Protein AF-C6RE27-F1 (afdb_monomer)

Sequence (285 aa):
MELQAYKRLYCLVAVKVVKTLYNDKNFDEGEKMTKKYKTKMEDSFKTKVQLFLFDKAFSWDNSDKNGCNDYYIMSNIETIKKDFKGFEVINEVANLYSSKYYQLNLNSNESKIKHKGKELNIMLIEQRQYFVQKSKEFTEILDALEKEYEDDFKGKFSETDFNKMLEKTTCSYCGISLAQIEELGKNGKLNNKRSDTRGYTLEIDRKLPNLEYSKENCCMACYWCNNAKTDEFSPREFKPIAEGIRRTWNERLKAIGYSKEEIKDVPDPKIWEFDFNKEIIPKTK

Secondary structure (DSSP, 8-state):
--SSTTTTTTTTHHHHSS-S--------HHHHHHHHHHHHHHHHHHHHHHHHHHHHHHH-----TTS-------S-HHHHHHHHHT----HHHHHHIIIIITTS-TT-TT-EEEETTEEEEHHHHHHHHHHHHHSTTHHHHHHHHHHHHHHHHHHHS-HHHHHHHHT--B-TTT--BHHHHHHHHHTT----S-TTTSSSSEEEEESSTTSPP-TTTEEEEEHHHHHHHTTT--HHHHHHHHHHHHHHHHHHHHHTT--SPP--S-S-GGGGG--TTS-------

Structure (mmCIF, N/CA/C/O backbone):
data_AF-C6RE27-F1
#
_entry.id   AF-C6RE27-F1
#
loop_
_atom_site.group_PDB
_atom_site.id
_atom_site.type_symbol
_atom_site.label_atom_id
_atom_site.label_alt_id
_atom_site.label_comp_id
_atom_site.label_asym_id
_atom_site.label_entity_id
_atom_site.label_seq_id
_atom_site.pdbx_PDB_ins_code
_atom_site.Cartn_x
_atom_site.Cartn_y
_atom_site.Cartn_z
_atom_site.occupancy
_atom_site.B_iso_or_equiv
_atom_site.auth_seq_id
_atom_site.auth_comp_id
_atom_site.auth_asym_id
_atom_site.auth_atom_id
_atom_site.pdbx_PDB_model_num
ATOM 1 N N . MET A 1 1 ? 20.053 -25.732 -1.196 1.00 40.53 1 MET A N 1
ATOM 2 C CA . MET A 1 1 ? 19.258 -24.950 -0.229 1.00 40.53 1 MET A CA 1
ATOM 3 C C . MET A 1 1 ? 19.728 -23.484 -0.148 1.00 40.53 1 MET A C 1
ATOM 5 O O . MET A 1 1 ? 19.633 -22.899 0.914 1.00 40.53 1 MET A O 1
ATOM 9 N N . GLU A 1 2 ? 20.169 -22.847 -1.251 1.00 38.28 2 GLU A N 1
ATOM 10 C CA . GLU A 1 2 ? 20.712 -21.464 -1.196 1.00 38.28 2 GLU A CA 1
ATOM 11 C C . GLU A 1 2 ? 20.334 -20.533 -2.373 1.00 38.28 2 GLU A C 1
ATOM 13 O O . GLU A 1 2 ? 20.595 -19.338 -2.300 1.00 38.28 2 GLU A O 1
ATOM 18 N N . LEU A 1 3 ? 19.642 -20.984 -3.432 1.00 35.78 3 LEU A N 1
ATOM 19 C CA . LEU A 1 3 ? 19.337 -20.095 -4.574 1.00 35.78 3 LEU A CA 1
ATOM 20 C C . LEU A 1 3 ? 18.074 -19.234 -4.424 1.00 35.78 3 LEU A C 1
ATOM 22 O O . LEU A 1 3 ? 17.917 -18.254 -5.145 1.00 35.78 3 LEU A O 1
ATOM 26 N N . GLN A 1 4 ? 17.180 -19.550 -3.482 1.00 40.53 4 GLN A N 1
ATOM 27 C CA . GLN A 1 4 ? 16.069 -18.652 -3.137 1.00 40.53 4 GLN A CA 1
ATOM 28 C C . GLN A 1 4 ? 16.558 -17.428 -2.335 1.00 40.53 4 GLN A C 1
ATOM 30 O O . GLN A 1 4 ? 15.915 -16.384 -2.371 1.00 40.53 4 GLN A O 1
ATOM 35 N N . ALA A 1 5 ? 17.730 -17.536 -1.692 1.00 37.50 5 ALA A N 1
ATOM 36 C CA . ALA A 1 5 ? 18.330 -16.502 -0.848 1.00 37.50 5 ALA A CA 1
ATOM 37 C C . ALA A 1 5 ? 18.930 -15.319 -1.638 1.00 37.50 5 ALA A C 1
ATOM 39 O O . ALA A 1 5 ? 19.070 -14.231 -1.087 1.00 37.50 5 ALA A O 1
ATOM 40 N N . TYR A 1 6 ? 19.204 -15.483 -2.939 1.00 37.91 6 TYR A N 1
ATOM 41 C CA . TYR A 1 6 ? 19.641 -14.394 -3.828 1.00 37.91 6 TYR A CA 1
ATOM 42 C C . TYR A 1 6 ? 18.480 -13.660 -4.538 1.00 37.91 6 TYR A C 1
ATOM 44 O O . TYR A 1 6 ? 18.694 -12.576 -5.077 1.00 37.91 6 TYR A O 1
ATOM 52 N N . LYS A 1 7 ? 17.242 -14.188 -4.506 1.00 44.19 7 LYS A N 1
ATOM 53 C CA . LYS A 1 7 ? 16.108 -13.781 -5.379 1.00 44.19 7 LYS A CA 1
ATOM 54 C C . LYS A 1 7 ? 15.570 -12.349 -5.210 1.00 44.19 7 LYS A C 1
ATOM 56 O O . LYS A 1 7 ? 14.634 -11.975 -5.900 1.00 44.19 7 LYS A O 1
ATOM 61 N N . ARG A 1 8 ? 16.099 -11.555 -4.275 1.00 49.22 8 ARG A N 1
ATOM 62 C CA . ARG A 1 8 ? 15.697 -10.151 -4.023 1.00 49.22 8 ARG A CA 1
ATOM 63 C C . ARG A 1 8 ? 16.880 -9.254 -3.628 1.00 49.22 8 ARG A C 1
ATOM 65 O O . ARG A 1 8 ? 16.684 -8.184 -3.054 1.00 49.22 8 ARG A O 1
ATOM 72 N N . LEU A 1 9 ? 18.118 -9.696 -3.878 1.00 38.31 9 LEU A N 1
ATOM 73 C CA . LEU A 1 9 ? 19.331 -9.118 -3.278 1.00 38.31 9 LEU A CA 1
ATOM 74 C C . LEU A 1 9 ? 19.680 -7.701 -3.788 1.00 38.31 9 LEU A C 1
ATOM 76 O O . LEU A 1 9 ? 20.554 -7.048 -3.226 1.00 38.31 9 LEU A O 1
ATOM 80 N N . TYR A 1 10 ? 18.963 -7.180 -4.788 1.00 42.38 10 TYR A N 1
ATOM 81 C CA . TYR A 1 10 ? 19.205 -5.855 -5.371 1.00 42.38 10 TYR A CA 1
ATOM 82 C C . TYR A 1 10 ? 18.169 -4.773 -5.073 1.00 42.38 10 TYR A C 1
ATOM 84 O O . TYR A 1 10 ? 18.439 -3.603 -5.322 1.00 42.38 10 TYR A O 1
ATOM 92 N N . CYS A 1 11 ? 17.106 -5.086 -4.321 1.00 44.00 11 CYS A N 1
ATOM 93 C CA . CYS A 1 11 ? 16.342 -4.035 -3.630 1.00 44.00 11 CYS A CA 1
ATOM 94 C C . CYS A 1 11 ? 17.223 -3.184 -2.682 1.00 44.00 11 CYS A C 1
ATOM 96 O O . CYS A 1 11 ? 16.787 -2.139 -2.212 1.00 44.00 11 CYS A O 1
ATOM 98 N N . LEU A 1 12 ? 18.464 -3.603 -2.397 1.00 41.03 12 LEU A N 1
ATOM 99 C CA . LEU A 1 12 ? 19.388 -2.961 -1.464 1.00 41.03 12 LEU A CA 1
ATOM 100 C C . LEU A 1 12 ? 20.179 -1.764 -2.019 1.00 41.03 12 LEU A C 1
ATOM 102 O O . LEU A 1 12 ? 20.696 -0.996 -1.207 1.00 41.03 12 LEU A O 1
ATOM 106 N N . VAL A 1 13 ? 20.249 -1.523 -3.336 1.00 42.06 13 VAL A N 1
ATOM 107 C CA . VAL A 1 13 ? 20.828 -0.246 -3.820 1.00 42.06 13 VAL A CA 1
ATOM 108 C C . VAL A 1 13 ? 19.872 0.915 -3.511 1.00 42.06 13 VAL A C 1
ATOM 110 O O . VAL A 1 13 ? 20.320 1.964 -3.055 1.00 42.06 13 VAL A O 1
ATOM 113 N N . ALA A 1 14 ? 18.557 0.666 -3.542 1.00 39.84 14 ALA A N 1
ATOM 114 C CA . ALA A 1 14 ? 17.541 1.600 -3.042 1.00 39.84 14 ALA A CA 1
ATOM 115 C C . ALA A 1 14 ? 17.568 1.790 -1.505 1.00 39.84 14 ALA A C 1
ATOM 117 O O . ALA A 1 14 ? 16.967 2.725 -0.983 1.00 39.84 14 ALA A O 1
ATOM 118 N N . VAL A 1 15 ? 18.273 0.929 -0.757 1.00 40.84 15 VAL A N 1
ATOM 119 C CA . VAL A 1 15 ? 18.380 1.014 0.714 1.00 40.84 15 VAL A CA 1
ATOM 120 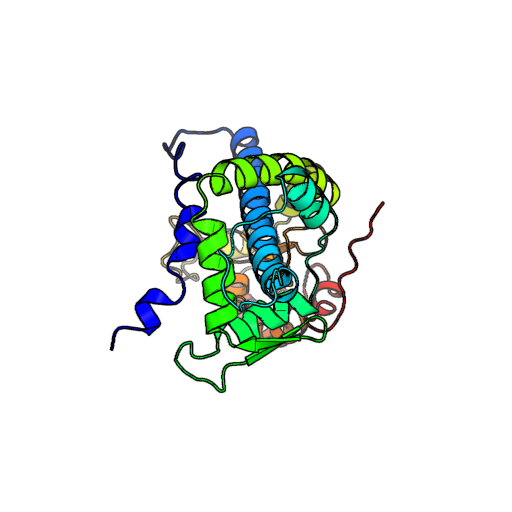C C . VAL A 1 15 ? 19.617 1.799 1.162 1.00 40.84 15 VAL A C 1
ATOM 122 O O . VAL A 1 15 ? 19.627 2.325 2.275 1.00 40.84 15 VAL A O 1
ATOM 125 N N . LYS A 1 16 ? 20.657 1.927 0.326 1.00 37.59 16 LYS A N 1
ATOM 126 C CA . LYS A 1 16 ? 21.902 2.599 0.740 1.00 37.59 16 LYS A CA 1
ATOM 127 C C . LYS A 1 16 ? 21.869 4.128 0.621 1.00 37.59 16 LYS A C 1
ATOM 129 O O . LYS A 1 16 ? 22.670 4.770 1.290 1.00 37.59 16 LYS A O 1
ATOM 134 N N . VAL A 1 17 ? 20.925 4.702 -0.130 1.00 37.44 17 VAL A N 1
ATOM 135 C CA . VAL A 1 17 ? 20.772 6.168 -0.269 1.00 37.44 17 VAL A CA 1
ATOM 136 C C . VAL A 1 17 ? 19.781 6.760 0.749 1.00 37.44 17 VAL A C 1
ATOM 138 O O . VAL A 1 17 ? 19.950 7.890 1.188 1.00 37.44 17 VAL A O 1
ATOM 141 N N . VAL A 1 18 ? 18.836 5.974 1.278 1.00 38.19 18 VAL A N 1
ATOM 142 C CA . VAL A 1 18 ? 17.811 6.468 2.232 1.00 38.19 18 VAL A CA 1
ATOM 143 C C . VAL A 1 18 ? 18.270 6.399 3.706 1.00 38.19 18 VAL A C 1
ATOM 145 O O . VAL A 1 18 ? 17.530 6.738 4.628 1.00 38.19 18 VAL A O 1
ATOM 148 N N . LYS A 1 19 ? 19.509 5.964 3.982 1.00 35.56 19 LYS A N 1
ATOM 149 C CA . LYS A 1 19 ? 19.985 5.678 5.352 1.00 35.56 19 LYS A CA 1
ATOM 150 C C . LYS A 1 19 ? 20.858 6.761 5.991 1.00 35.56 19 LYS A C 1
ATOM 152 O O . LYS A 1 19 ? 21.692 6.450 6.839 1.00 35.56 19 LYS A O 1
ATOM 157 N N . THR A 1 20 ? 20.619 8.027 5.667 1.00 33.75 20 THR A N 1
ATOM 158 C CA . THR A 1 20 ? 21.203 9.144 6.421 1.00 33.75 20 THR A CA 1
ATOM 159 C C . THR A 1 20 ? 20.075 10.066 6.866 1.00 33.75 20 THR A C 1
ATOM 161 O O . THR A 1 20 ? 19.286 10.486 6.031 1.00 33.75 20 THR A O 1
ATOM 164 N N . LEU A 1 21 ? 20.024 10.376 8.170 1.00 33.56 21 LEU A N 1
ATOM 165 C CA . LEU A 1 21 ? 19.019 11.188 8.892 1.00 33.56 21 LEU A CA 1
ATOM 166 C C . LEU A 1 21 ? 17.872 10.433 9.601 1.00 33.56 21 LEU A C 1
ATOM 168 O O . LEU A 1 21 ? 16.724 10.871 9.601 1.00 33.56 21 LEU A O 1
ATOM 172 N N . TYR A 1 22 ? 18.191 9.358 10.327 1.00 38.09 22 TYR A N 1
ATOM 173 C CA . TYR A 1 22 ? 17.354 8.903 11.448 1.00 38.09 22 TYR A CA 1
ATOM 174 C C . TYR A 1 22 ? 18.134 9.021 12.756 1.00 38.09 22 TYR A C 1
ATOM 176 O O . TYR A 1 22 ? 18.660 8.043 13.272 1.00 38.09 22 TYR A O 1
ATOM 184 N N . ASN A 1 23 ? 18.220 10.253 13.260 1.00 36.59 23 ASN A N 1
ATOM 185 C CA . ASN A 1 23 ? 18.423 10.505 14.681 1.00 36.59 23 ASN A CA 1
ATOM 186 C C . ASN A 1 23 ? 17.076 10.956 15.246 1.00 36.59 23 ASN A C 1
ATOM 188 O O . ASN A 1 23 ? 16.491 11.923 14.748 1.00 36.59 23 ASN A O 1
ATOM 192 N N . ASP A 1 24 ? 16.593 10.237 16.256 1.00 40.00 24 ASP A N 1
ATOM 193 C CA . ASP A 1 24 ? 15.402 10.582 17.023 1.00 40.00 24 ASP A CA 1
ATOM 194 C C . ASP A 1 24 ? 15.609 11.941 17.703 1.00 40.00 24 ASP A C 1
ATOM 196 O O . ASP A 1 24 ? 16.343 12.075 18.682 1.00 40.00 24 ASP A O 1
ATOM 200 N N . LYS A 1 25 ? 14.981 12.975 17.143 1.00 43.62 25 LYS A N 1
ATOM 201 C CA . LYS A 1 25 ? 14.797 14.282 17.777 1.00 43.62 25 LYS A CA 1
ATOM 202 C C . LYS A 1 25 ? 13.301 14.523 17.969 1.00 43.62 25 LYS A C 1
ATOM 204 O O . LYS A 1 25 ? 12.481 14.033 17.195 1.00 43.62 25 LYS A O 1
ATOM 209 N N . ASN A 1 26 ? 12.952 15.278 19.006 1.00 43.41 26 ASN A N 1
ATOM 210 C CA . ASN A 1 26 ? 11.591 15.753 19.244 1.00 43.41 26 ASN A CA 1
ATOM 211 C C . ASN A 1 26 ? 11.208 16.768 18.156 1.00 43.41 26 ASN A C 1
ATOM 213 O O . ASN A 1 26 ? 11.533 17.943 18.280 1.00 43.41 26 ASN A O 1
ATOM 217 N N . PHE A 1 27 ? 10.562 16.297 17.091 1.00 48.38 27 PHE A N 1
ATOM 218 C CA . PHE A 1 27 ? 9.981 17.138 16.039 1.00 48.38 27 PHE A CA 1
ATOM 219 C C . PHE A 1 27 ? 8.605 17.667 16.471 1.00 48.38 27 PHE A C 1
ATOM 221 O O . PHE A 1 27 ? 7.856 16.953 17.162 1.00 48.38 27 PHE A O 1
ATOM 228 N N . ASP A 1 28 ? 8.252 18.879 16.043 1.00 63.44 28 ASP A N 1
ATOM 229 C CA . ASP A 1 28 ? 6.889 19.401 16.201 1.00 63.44 28 ASP A CA 1
ATOM 230 C C . ASP A 1 28 ? 5.879 18.661 15.287 1.00 63.44 28 ASP A C 1
ATOM 232 O O . ASP A 1 28 ? 6.246 17.781 14.499 1.00 63.44 28 ASP A O 1
ATOM 236 N N . GLU A 1 29 ? 4.577 18.929 15.435 1.00 60.09 29 GLU A N 1
ATOM 237 C CA . GLU A 1 29 ? 3.544 18.254 14.630 1.00 60.09 29 GLU A CA 1
ATOM 238 C C . GLU A 1 29 ? 3.627 18.592 13.132 1.00 60.09 29 GLU A C 1
ATOM 240 O O . GLU A 1 29 ? 3.394 17.708 12.307 1.00 60.09 29 GLU A O 1
ATOM 245 N N . GLY A 1 30 ? 4.021 19.815 12.766 1.00 60.75 30 GLY A N 1
ATOM 246 C CA . GLY A 1 30 ? 4.192 20.229 11.372 1.00 60.75 30 GLY A CA 1
ATOM 247 C C . GLY A 1 30 ? 5.364 19.509 10.701 1.00 60.75 30 GLY A C 1
ATOM 248 O O . GLY A 1 30 ? 5.210 18.924 9.629 1.00 60.75 30 GLY A O 1
ATOM 249 N N . GLU A 1 31 ? 6.511 19.443 11.374 1.00 68.00 31 GLU A N 1
ATOM 250 C CA . GLU A 1 31 ? 7.707 18.727 10.926 1.00 68.00 31 GLU A CA 1
ATOM 251 C C . GLU A 1 31 ? 7.453 17.218 10.777 1.00 68.00 31 GLU A C 1
ATOM 253 O O . GLU A 1 31 ? 7.925 16.587 9.823 1.00 68.00 31 GLU A O 1
ATOM 258 N N . LYS A 1 32 ? 6.655 16.622 11.675 1.00 66.62 32 LYS A N 1
ATOM 259 C CA . LYS A 1 32 ? 6.237 15.211 11.576 1.00 66.62 32 LYS A CA 1
ATOM 260 C C . LYS A 1 32 ? 5.369 14.946 10.348 1.00 66.62 32 LYS A C 1
ATOM 262 O O . LYS A 1 32 ? 5.547 13.911 9.699 1.00 66.62 32 LYS A O 1
ATOM 267 N N . MET A 1 33 ? 4.446 15.850 10.025 1.00 70.38 33 MET A N 1
ATOM 268 C CA . MET A 1 33 ? 3.541 15.707 8.880 1.00 70.38 33 MET A CA 1
ATOM 269 C C . MET A 1 33 ? 4.296 15.826 7.556 1.00 70.38 33 MET A C 1
ATOM 271 O O . MET A 1 33 ? 4.172 14.938 6.708 1.00 70.38 33 MET A O 1
ATOM 275 N N . THR A 1 34 ? 5.173 16.824 7.431 1.00 79.00 34 THR A N 1
ATOM 276 C CA . THR A 1 34 ? 6.068 16.988 6.274 1.00 79.00 34 THR A CA 1
ATOM 277 C C . THR A 1 34 ? 6.971 15.769 6.089 1.00 79.00 34 THR A C 1
ATOM 279 O O . THR A 1 34 ? 7.101 15.241 4.982 1.00 79.00 34 THR A O 1
ATOM 282 N N . LYS A 1 35 ? 7.539 15.238 7.181 1.00 86.94 35 LYS A N 1
ATOM 283 C CA . LYS A 1 35 ? 8.348 14.012 7.137 1.00 86.94 35 LYS A CA 1
ATOM 284 C C . LYS A 1 35 ? 7.537 12.812 6.646 1.00 86.94 35 LYS A C 1
ATOM 286 O O . LYS A 1 35 ? 8.008 12.070 5.789 1.00 86.94 35 LYS A O 1
ATOM 291 N N . LYS A 1 36 ? 6.314 12.624 7.154 1.00 89.81 36 LYS A N 1
ATOM 292 C CA . LYS A 1 36 ? 5.441 11.508 6.758 1.00 89.81 36 LYS A CA 1
ATOM 293 C C . LYS A 1 36 ? 5.057 11.592 5.281 1.00 89.81 36 LYS A C 1
ATOM 295 O O . LYS A 1 36 ? 5.077 10.564 4.609 1.00 89.81 36 LYS A O 1
ATOM 300 N N . TYR A 1 37 ? 4.743 12.789 4.785 1.00 93.56 37 TYR A N 1
ATOM 301 C CA . TYR A 1 37 ? 4.465 13.024 3.368 1.00 93.56 37 TYR A CA 1
ATOM 302 C C . TYR A 1 37 ? 5.666 12.644 2.499 1.00 93.56 37 TYR A C 1
ATOM 304 O O . TYR A 1 37 ? 5.530 11.812 1.601 1.00 93.56 37 TYR A O 1
ATOM 312 N N . LYS A 1 38 ? 6.862 13.144 2.844 1.00 92.50 38 LYS A N 1
ATOM 313 C CA . LYS A 1 38 ? 8.103 12.814 2.135 1.00 92.50 38 LYS A CA 1
ATOM 314 C C . LYS A 1 38 ? 8.387 11.310 2.125 1.00 92.50 38 LYS A C 1
ATOM 316 O O . LYS A 1 38 ? 8.653 10.751 1.070 1.00 92.50 38 LYS A O 1
ATOM 321 N N . THR A 1 39 ? 8.231 10.618 3.255 1.00 92.81 39 THR A N 1
ATOM 322 C CA . THR A 1 39 ? 8.390 9.154 3.298 1.00 92.81 39 THR A CA 1
ATOM 323 C C . THR A 1 39 ? 7.416 8.437 2.357 1.00 92.81 39 THR A C 1
ATOM 325 O O . THR A 1 39 ? 7.777 7.437 1.745 1.00 92.81 39 THR A O 1
ATOM 328 N N . LYS A 1 40 ? 6.176 8.927 2.211 1.00 94.69 40 LYS A N 1
ATOM 329 C CA . LYS A 1 40 ? 5.200 8.321 1.289 1.00 94.69 40 LYS A CA 1
ATOM 330 C C . LYS A 1 40 ? 5.468 8.648 -0.172 1.00 94.69 40 LYS A C 1
ATOM 332 O O . LYS A 1 40 ? 5.235 7.785 -1.015 1.00 94.69 40 LYS A O 1
ATOM 337 N N . MET A 1 41 ? 6.035 9.814 -0.450 1.00 95.50 41 MET A N 1
ATOM 338 C CA . MET A 1 41 ? 6.589 10.141 -1.759 1.00 95.50 41 MET A CA 1
ATOM 339 C C . MET A 1 41 ? 7.732 9.180 -2.124 1.00 95.50 41 MET A C 1
ATOM 341 O O . MET A 1 41 ? 7.655 8.531 -3.164 1.00 95.50 41 MET A O 1
ATOM 345 N N . GLU A 1 42 ? 8.700 8.968 -1.227 1.00 92.69 42 GLU A N 1
ATOM 346 C CA . GLU A 1 42 ? 9.817 8.026 -1.417 1.00 92.69 42 GLU A CA 1
ATOM 347 C C . GLU A 1 42 ? 9.344 6.568 -1.602 1.00 92.69 42 GLU A C 1
ATOM 349 O O . GLU A 1 42 ? 9.846 5.846 -2.466 1.00 92.69 42 GLU A O 1
ATOM 354 N N . ASP A 1 43 ? 8.369 6.102 -0.809 1.00 92.38 43 ASP A N 1
ATOM 355 C CA . ASP A 1 43 ? 7.776 4.760 -0.957 1.00 92.38 43 ASP A CA 1
ATOM 356 C C . ASP A 1 43 ? 7.080 4.596 -2.326 1.00 92.38 43 ASP A C 1
ATOM 358 O O . ASP A 1 43 ? 7.151 3.537 -2.963 1.00 92.38 43 ASP A O 1
ATOM 362 N N . SER A 1 44 ? 6.411 5.652 -2.793 1.00 95.25 44 SER A N 1
ATOM 363 C CA . SER A 1 44 ? 5.746 5.679 -4.096 1.00 95.25 44 SER A CA 1
ATOM 364 C C . SER A 1 44 ? 6.747 5.702 -5.251 1.00 95.25 44 SER A C 1
ATOM 366 O O . SER A 1 44 ? 6.611 4.922 -6.194 1.00 95.25 44 SER A O 1
ATOM 368 N N . PHE A 1 45 ? 7.805 6.507 -5.130 1.00 95.31 45 PHE A N 1
ATOM 369 C CA . PHE A 1 45 ? 8.915 6.554 -6.076 1.00 95.31 45 PHE A CA 1
ATOM 370 C C . PHE A 1 45 ? 9.552 5.173 -6.256 1.00 95.31 45 PHE A C 1
ATOM 372 O O . PHE A 1 45 ? 9.692 4.692 -7.380 1.00 95.31 45 PHE A O 1
ATOM 379 N N . LYS A 1 46 ? 9.846 4.474 -5.150 1.00 91.62 46 LYS A N 1
ATOM 380 C CA . LYS A 1 46 ? 10.381 3.100 -5.179 1.00 91.62 46 LYS A CA 1
ATOM 381 C C . LYS A 1 46 ? 9.464 2.142 -5.936 1.00 91.62 46 LYS A C 1
ATOM 383 O O . LYS A 1 46 ? 9.956 1.341 -6.728 1.00 91.62 46 LYS A O 1
ATOM 388 N N . THR A 1 47 ? 8.150 2.244 -5.724 1.00 92.81 47 THR A N 1
ATOM 389 C CA . THR A 1 47 ? 7.157 1.428 -6.443 1.00 92.81 47 THR A CA 1
ATOM 390 C C . THR A 1 47 ? 7.228 1.695 -7.951 1.00 92.81 47 THR A C 1
ATOM 392 O O . THR A 1 47 ? 7.339 0.754 -8.739 1.00 92.81 47 THR A O 1
ATOM 395 N N . LYS A 1 48 ? 7.245 2.973 -8.359 1.00 94.75 48 LYS A N 1
ATOM 396 C CA . LYS A 1 48 ? 7.344 3.368 -9.771 1.00 94.75 48 LYS A CA 1
ATOM 397 C C . LYS A 1 48 ? 8.650 2.895 -10.411 1.00 94.75 48 LYS A C 1
ATOM 399 O O . LYS A 1 48 ? 8.606 2.317 -11.491 1.00 94.75 48 LYS A O 1
ATOM 404 N N . VAL A 1 49 ? 9.794 3.060 -9.741 1.00 92.69 49 VAL A N 1
ATOM 405 C CA . VAL A 1 49 ? 11.110 2.602 -10.230 1.00 92.69 49 VAL A CA 1
ATOM 406 C C . VAL A 1 49 ? 11.153 1.086 -10.417 1.00 92.69 49 VAL A C 1
ATOM 408 O O . VAL A 1 49 ? 11.622 0.619 -11.452 1.00 92.69 49 VAL A O 1
ATOM 411 N N . GLN A 1 50 ? 10.652 0.307 -9.456 1.00 90.75 50 GLN A N 1
ATOM 412 C CA . GLN A 1 50 ? 10.635 -1.157 -9.561 1.00 90.75 50 GLN A CA 1
ATOM 413 C C . GLN A 1 50 ? 9.836 -1.628 -10.778 1.00 90.75 50 GLN A C 1
ATOM 415 O O . GLN A 1 50 ? 10.328 -2.423 -11.579 1.00 90.75 50 GLN A O 1
ATOM 420 N N . LEU A 1 51 ? 8.627 -1.092 -10.951 1.00 93.56 51 LEU A N 1
ATOM 421 C CA . LEU A 1 51 ? 7.768 -1.451 -12.075 1.00 93.56 51 LEU A CA 1
ATOM 422 C C . LEU A 1 51 ? 8.298 -0.914 -13.406 1.00 93.56 51 LEU A C 1
ATOM 424 O O . LEU A 1 51 ? 8.179 -1.599 -14.417 1.00 93.56 51 LEU A O 1
ATOM 428 N N . PHE A 1 52 ? 8.939 0.256 -13.405 1.00 92.75 52 PHE A N 1
ATOM 429 C CA . PHE A 1 52 ? 9.606 0.812 -14.578 1.00 92.75 52 PHE A CA 1
ATOM 430 C C . PHE A 1 52 ? 10.750 -0.086 -15.052 1.00 92.75 52 PHE A C 1
ATOM 432 O O . PHE A 1 52 ? 10.824 -0.416 -16.232 1.00 92.75 52 PHE A O 1
ATOM 439 N N . LEU A 1 53 ? 11.628 -0.523 -14.143 1.00 89.00 53 LEU A N 1
ATOM 440 C CA . LEU A 1 53 ? 12.741 -1.414 -14.479 1.00 89.00 53 LEU A CA 1
ATOM 441 C C . LEU A 1 53 ? 12.243 -2.782 -14.961 1.00 89.00 53 LEU A C 1
ATOM 443 O O . LEU A 1 53 ? 12.771 -3.314 -15.939 1.00 89.00 53 LEU A O 1
ATOM 447 N N . PHE A 1 54 ? 11.206 -3.323 -14.318 1.00 91.75 54 PHE A N 1
ATOM 448 C CA . PHE A 1 54 ? 10.544 -4.547 -14.763 1.00 91.75 54 PHE A CA 1
ATOM 449 C C . PHE A 1 54 ? 9.955 -4.398 -16.174 1.00 91.75 54 PHE A C 1
ATOM 451 O O . PHE A 1 54 ? 10.226 -5.226 -17.040 1.00 91.75 54 PHE A O 1
ATOM 458 N N . ASP A 1 55 ? 9.207 -3.325 -16.439 1.00 92.62 55 ASP A N 1
ATOM 459 C CA . ASP A 1 55 ? 8.626 -3.027 -17.751 1.00 92.62 55 ASP A CA 1
ATOM 460 C C . ASP A 1 55 ? 9.703 -2.855 -18.836 1.00 92.62 55 ASP A C 1
ATOM 462 O O . ASP A 1 55 ? 9.628 -3.439 -19.926 1.00 92.62 55 ASP A O 1
ATOM 466 N N . LYS A 1 56 ? 10.758 -2.099 -18.520 1.00 88.44 56 LYS A N 1
ATOM 467 C CA . LYS A 1 56 ? 11.867 -1.828 -19.435 1.00 88.44 56 LYS A CA 1
ATOM 468 C C . LYS A 1 56 ? 12.725 -3.050 -19.717 1.00 88.44 56 LYS A C 1
ATOM 470 O O . LYS A 1 56 ? 13.266 -3.135 -20.820 1.00 88.44 56 LYS A O 1
ATOM 475 N N . ALA A 1 57 ? 12.755 -4.045 -18.830 1.00 87.25 57 ALA A N 1
ATOM 476 C CA . ALA A 1 57 ? 13.410 -5.322 -19.099 1.00 87.25 57 ALA A CA 1
ATOM 477 C C . ALA A 1 57 ? 12.867 -6.012 -20.363 1.00 87.25 57 ALA A C 1
ATOM 479 O O . ALA A 1 57 ? 13.600 -6.764 -20.998 1.00 87.25 57 ALA A O 1
ATOM 480 N N . PHE A 1 58 ? 11.629 -5.731 -20.785 1.00 88.44 58 PHE A N 1
ATOM 481 C CA . PHE A 1 58 ? 11.065 -6.241 -22.041 1.00 88.44 58 PHE A CA 1
ATOM 482 C C . PHE A 1 58 ? 11.410 -5.368 -23.257 1.00 88.44 58 PHE A C 1
ATOM 484 O O . PHE A 1 58 ? 11.443 -5.853 -24.387 1.00 88.44 58 PHE A O 1
ATOM 491 N N . SER A 1 59 ? 11.708 -4.088 -23.051 1.00 79.62 59 SER A N 1
ATOM 492 C CA . SER A 1 59 ? 11.844 -3.108 -24.137 1.00 79.62 59 SER A CA 1
ATOM 493 C C . SER A 1 59 ? 13.296 -2.760 -24.485 1.00 79.62 59 SER A C 1
ATOM 495 O O . SER A 1 59 ? 13.564 -2.441 -25.640 1.00 79.62 59 SER A O 1
ATOM 497 N N . TRP A 1 60 ? 14.240 -2.865 -23.543 1.00 72.75 60 TRP A N 1
ATOM 498 C CA . TRP A 1 60 ? 15.675 -2.620 -23.762 1.00 72.75 60 TRP A CA 1
ATOM 499 C C . TRP A 1 60 ? 16.377 -3.800 -24.454 1.00 72.75 60 TRP A C 1
ATOM 501 O O . TRP A 1 60 ? 17.256 -4.453 -23.896 1.00 72.75 60 TRP A O 1
ATOM 511 N N . ASP A 1 61 ? 15.954 -4.094 -25.681 1.00 60.97 61 ASP A N 1
ATOM 512 C CA . ASP A 1 61 ? 16.588 -5.081 -26.558 1.00 60.97 61 ASP A CA 1
ATOM 513 C C . ASP A 1 61 ? 17.606 -4.377 -27.462 1.00 60.97 61 ASP A C 1
ATOM 515 O O . ASP A 1 61 ? 17.266 -3.893 -28.537 1.00 60.97 61 ASP A O 1
ATOM 519 N N . ASN A 1 62 ? 18.863 -4.315 -27.027 1.00 52.81 62 ASN A N 1
ATOM 520 C CA . ASN A 1 62 ? 19.981 -3.927 -27.890 1.00 52.81 62 ASN A CA 1
ATOM 521 C C . ASN A 1 62 ? 20.685 -5.184 -28.422 1.00 52.81 62 ASN A C 1
ATOM 523 O O . ASN A 1 62 ? 21.885 -5.362 -28.240 1.00 52.81 62 ASN A O 1
ATOM 527 N N . SER A 1 63 ? 19.939 -6.096 -29.050 1.00 49.06 63 SER A N 1
ATOM 528 C CA . SER A 1 63 ? 20.556 -7.214 -29.764 1.00 49.06 63 SER A CA 1
ATOM 529 C C . SER A 1 63 ? 21.212 -6.687 -31.042 1.00 49.06 63 SER A C 1
ATOM 531 O O . SER A 1 63 ? 20.521 -6.410 -32.026 1.00 49.06 63 SER A O 1
ATOM 533 N N . ASP A 1 64 ? 22.536 -6.549 -31.050 1.00 46.88 64 ASP A N 1
ATOM 534 C CA . ASP A 1 64 ? 23.276 -6.550 -32.308 1.00 46.88 64 ASP A CA 1
ATOM 535 C C . ASP A 1 64 ? 23.380 -7.983 -32.870 1.00 46.88 64 ASP A C 1
ATOM 537 O O . ASP A 1 64 ? 23.017 -8.973 -32.224 1.00 46.88 64 ASP A O 1
ATOM 541 N N . LYS A 1 65 ? 23.851 -8.097 -34.117 1.00 40.66 65 LYS A N 1
ATOM 542 C CA . LYS A 1 65 ? 23.929 -9.355 -34.882 1.00 40.66 65 LYS A CA 1
ATOM 543 C C . LYS A 1 65 ? 24.827 -10.432 -34.248 1.00 40.66 65 LYS A C 1
ATOM 545 O O . LYS A 1 65 ? 24.832 -11.550 -34.755 1.00 40.66 65 LYS A O 1
ATOM 550 N N . ASN A 1 66 ? 25.551 -10.124 -33.171 1.00 43.38 66 ASN A N 1
ATOM 551 C CA . ASN A 1 66 ? 26.515 -11.027 -32.546 1.00 43.38 66 ASN A CA 1
ATOM 552 C C . ASN A 1 66 ? 26.071 -11.533 -31.164 1.00 43.38 66 ASN A C 1
ATOM 554 O O . ASN A 1 66 ? 26.816 -12.269 -30.522 1.00 43.38 66 ASN A O 1
ATOM 558 N N . GLY A 1 67 ? 24.852 -11.201 -30.717 1.00 43.38 67 GLY A N 1
ATOM 559 C CA . GLY A 1 67 ? 24.203 -11.864 -29.578 1.00 43.38 67 GLY A CA 1
ATOM 560 C C . GLY A 1 67 ? 24.867 -11.630 -28.218 1.00 43.38 67 GLY A C 1
ATOM 561 O O . GLY A 1 67 ? 24.518 -12.297 -27.246 1.00 43.38 67 GLY A O 1
ATOM 562 N N . CYS A 1 68 ? 25.804 -10.691 -28.134 1.00 44.84 68 CYS A N 1
ATOM 563 C CA . CYS A 1 68 ? 26.456 -10.311 -26.897 1.00 44.84 68 CYS A CA 1
ATOM 564 C C . CYS A 1 68 ? 26.859 -8.843 -27.001 1.00 44.84 68 CYS A C 1
ATOM 566 O O . CYS A 1 68 ? 27.791 -8.521 -27.731 1.00 44.84 68 CYS A O 1
ATOM 568 N N . ASN A 1 69 ? 26.167 -7.965 -26.280 1.00 51.50 69 ASN A N 1
ATOM 569 C CA . ASN A 1 69 ? 26.787 -6.741 -25.801 1.00 51.50 69 ASN A CA 1
ATOM 570 C C . ASN A 1 69 ? 26.113 -6.276 -24.517 1.00 51.50 69 ASN A C 1
ATOM 572 O O . ASN A 1 69 ? 24.916 -6.482 -24.308 1.00 51.50 69 ASN A O 1
ATOM 576 N N . ASP A 1 70 ? 26.952 -5.723 -23.648 1.00 47.03 70 ASP A N 1
ATOM 577 C CA . ASP A 1 70 ? 26.650 -5.261 -22.306 1.00 47.03 70 ASP A CA 1
ATOM 578 C C . ASP A 1 70 ? 25.266 -4.612 -22.226 1.00 47.03 70 ASP A C 1
ATOM 580 O O . ASP A 1 70 ? 24.971 -3.657 -22.944 1.00 47.03 70 ASP A O 1
ATOM 584 N N . TYR A 1 71 ? 24.437 -5.083 -21.287 1.00 51.84 71 TYR A N 1
ATOM 585 C CA . TYR A 1 71 ? 23.145 -4.489 -20.898 1.00 51.84 71 TYR A CA 1
ATOM 586 C C . TYR A 1 71 ? 23.304 -3.103 -20.243 1.00 51.84 71 TYR A C 1
ATOM 588 O O . TYR A 1 71 ? 22.505 -2.685 -19.402 1.00 51.84 71 TYR A O 1
ATOM 596 N N . TYR A 1 72 ? 24.371 -2.398 -20.613 1.00 52.59 72 TYR A N 1
ATOM 597 C CA . TYR A 1 72 ? 24.576 -0.999 -20.358 1.00 52.59 72 TYR A CA 1
ATOM 598 C C . TYR A 1 72 ? 23.423 -0.245 -21.001 1.00 52.59 72 TYR A C 1
ATOM 600 O O . TYR A 1 72 ? 23.075 -0.436 -22.170 1.00 52.59 72 TYR A O 1
ATOM 608 N N . ILE A 1 73 ? 22.831 0.632 -20.211 1.00 55.38 73 ILE A N 1
ATOM 609 C CA . ILE A 1 73 ? 21.944 1.665 -20.694 1.00 55.38 73 ILE A CA 1
ATOM 610 C C . ILE A 1 73 ? 22.771 2.523 -21.672 1.00 55.38 73 ILE A C 1
ATOM 612 O O . ILE A 1 73 ? 23.403 3.492 -21.284 1.00 55.38 73 ILE A O 1
ATOM 616 N N . MET A 1 74 ? 22.796 2.177 -22.962 1.00 51.25 74 MET A N 1
ATOM 617 C CA . MET A 1 74 ? 23.297 3.089 -24.002 1.00 51.25 74 MET A CA 1
ATOM 618 C C . MET A 1 74 ? 22.395 4.327 -24.141 1.00 51.25 74 MET A C 1
ATOM 620 O O . MET A 1 74 ? 22.720 5.270 -24.857 1.00 51.25 74 MET A O 1
ATOM 624 N N . SER A 1 75 ? 21.237 4.324 -23.478 1.00 56.62 75 SER A N 1
ATOM 625 C CA . SER A 1 75 ? 20.372 5.484 -23.335 1.00 56.62 75 SER A CA 1
ATOM 626 C C . SER A 1 75 ? 21.007 6.483 -22.367 1.00 56.62 75 SER A C 1
ATOM 628 O O . SER A 1 75 ? 21.208 6.196 -21.194 1.00 56.62 75 SER A O 1
ATOM 630 N N . ASN A 1 76 ? 21.299 7.689 -22.843 1.00 70.50 76 ASN A N 1
ATOM 631 C CA . ASN A 1 76 ? 21.673 8.781 -21.950 1.00 70.50 76 ASN A CA 1
ATOM 632 C C . ASN A 1 76 ? 20.580 9.024 -20.883 1.00 70.50 76 ASN A C 1
ATOM 634 O O . ASN A 1 76 ? 19.404 8.700 -21.084 1.00 70.50 76 ASN A O 1
ATOM 638 N N . ILE A 1 77 ? 20.967 9.622 -19.753 1.00 76.56 77 ILE A N 1
ATOM 639 C CA . ILE A 1 77 ? 20.076 9.943 -18.624 1.00 76.56 77 ILE A CA 1
ATOM 640 C C . ILE A 1 77 ? 18.783 10.655 -19.060 1.00 76.56 77 ILE A C 1
ATOM 642 O O . ILE A 1 77 ? 17.710 10.359 -18.542 1.00 76.56 77 ILE A O 1
ATOM 646 N N . GLU A 1 78 ? 18.853 11.522 -20.073 1.00 82.00 78 GLU A N 1
ATOM 647 C CA . GLU A 1 78 ? 17.696 12.248 -20.613 1.00 82.00 78 GLU A CA 1
ATOM 648 C C . GLU A 1 78 ? 16.653 11.330 -21.262 1.00 82.00 78 GLU A C 1
ATOM 650 O O . GLU A 1 78 ? 15.450 11.545 -21.113 1.00 82.00 78 GLU A O 1
ATOM 655 N N . THR A 1 79 ? 17.087 10.266 -21.939 1.00 83.19 79 THR A N 1
ATOM 656 C CA . THR A 1 79 ? 16.173 9.263 -22.501 1.00 83.19 79 THR A CA 1
ATOM 657 C C . THR A 1 79 ? 15.465 8.494 -21.388 1.00 83.19 79 THR A C 1
ATOM 659 O O . THR A 1 79 ? 14.252 8.306 -21.456 1.00 83.19 79 THR A O 1
ATOM 662 N N . ILE A 1 80 ? 16.190 8.097 -20.335 1.00 84.56 80 ILE A N 1
ATOM 663 C CA . ILE A 1 80 ? 15.598 7.391 -19.188 1.00 84.56 80 ILE A CA 1
ATOM 664 C C . ILE A 1 80 ? 14.587 8.280 -18.470 1.00 84.56 80 ILE A C 1
ATOM 666 O O . ILE A 1 80 ? 13.490 7.818 -18.172 1.00 84.56 80 ILE A O 1
ATOM 670 N N . LYS A 1 81 ? 14.928 9.550 -18.227 1.00 86.25 81 LYS A N 1
ATOM 671 C CA . LYS A 1 81 ? 14.025 10.536 -17.617 1.00 86.25 81 LYS A CA 1
ATOM 672 C C . LYS A 1 81 ? 12.736 10.680 -18.419 1.00 86.25 81 LYS A C 1
ATOM 674 O O . LYS A 1 81 ? 11.644 10.526 -17.876 1.00 86.25 81 LYS A O 1
ATOM 679 N N . LYS A 1 82 ? 12.848 10.864 -19.739 1.00 89.06 82 LYS A N 1
ATOM 680 C CA . LYS A 1 82 ? 11.688 10.936 -20.640 1.00 89.06 82 LYS A CA 1
ATOM 681 C C . LYS A 1 82 ? 10.820 9.677 -20.558 1.00 89.06 82 LYS A C 1
ATOM 683 O O . LYS A 1 82 ? 9.599 9.780 -20.443 1.00 89.06 82 LYS A O 1
ATOM 688 N N . ASP A 1 83 ? 11.448 8.508 -20.604 1.00 89.81 83 ASP A N 1
ATOM 689 C CA . ASP A 1 83 ? 10.767 7.219 -20.530 1.00 89.81 83 ASP A CA 1
ATOM 690 C C . ASP A 1 83 ? 10.081 6.996 -19.176 1.00 89.81 83 ASP A C 1
ATOM 692 O O . ASP A 1 83 ? 8.965 6.484 -19.134 1.00 89.81 83 ASP A O 1
ATOM 696 N N . PHE A 1 84 ? 10.733 7.374 -18.076 1.00 91.31 84 PHE A N 1
ATOM 697 C CA . PHE A 1 84 ? 10.206 7.259 -16.717 1.00 91.31 84 PHE A CA 1
ATOM 698 C C . PHE A 1 84 ? 9.036 8.214 -16.481 1.00 91.31 84 PHE A C 1
ATOM 700 O O . PHE A 1 84 ? 8.036 7.843 -15.865 1.00 91.31 84 PHE A O 1
ATOM 707 N N . LYS A 1 85 ? 9.125 9.435 -17.016 1.00 91.12 85 LYS A N 1
ATOM 708 C CA . LYS A 1 85 ? 8.041 10.416 -16.970 1.00 91.12 85 LYS A CA 1
ATOM 709 C C . LYS A 1 85 ? 6.801 9.933 -17.722 1.00 91.12 85 LYS A C 1
ATOM 711 O O . LYS A 1 85 ? 5.695 10.128 -17.236 1.00 91.12 85 LYS A O 1
ATOM 716 N N . GLY A 1 86 ? 6.985 9.289 -18.877 1.00 91.31 86 GLY A N 1
ATOM 717 C CA . GLY A 1 86 ? 5.895 8.699 -19.660 1.00 91.31 86 GLY A CA 1
ATOM 718 C C . GLY A 1 86 ? 5.405 7.335 -19.158 1.00 91.31 86 GLY A C 1
ATOM 719 O O . GLY A 1 86 ? 4.477 6.781 -19.740 1.00 91.31 86 GLY A O 1
ATOM 720 N N . PHE A 1 87 ? 6.033 6.767 -18.125 1.00 93.19 87 PHE A N 1
ATOM 721 C CA . PHE A 1 87 ? 5.642 5.481 -17.561 1.00 93.19 87 PHE A CA 1
ATOM 722 C C . PHE A 1 87 ? 4.592 5.662 -16.462 1.00 93.19 87 PHE A C 1
ATOM 724 O O . PHE A 1 87 ? 4.837 6.319 -15.447 1.00 93.19 87 PHE A O 1
ATOM 731 N N . GLU A 1 88 ? 3.443 5.020 -16.647 1.00 92.88 88 GLU A N 1
ATOM 732 C CA . GLU A 1 88 ? 2.358 4.982 -15.672 1.00 92.88 88 GLU A CA 1
ATOM 733 C C . GLU A 1 88 ? 2.275 3.606 -15.006 1.00 92.88 88 GLU A C 1
ATOM 735 O O . GLU A 1 88 ? 2.298 2.562 -15.664 1.00 92.88 88 GLU A O 1
ATOM 740 N N . VAL A 1 89 ? 2.155 3.604 -13.678 1.00 92.75 89 VAL A N 1
ATOM 741 C CA . VAL A 1 89 ? 1.937 2.383 -12.903 1.00 92.75 89 VAL A CA 1
ATOM 742 C C . VAL A 1 89 ? 0.458 2.009 -12.973 1.00 92.75 89 VAL A C 1
ATOM 744 O O . VAL A 1 89 ? -0.368 2.541 -12.233 1.00 92.75 89 VAL A O 1
ATOM 747 N N . ILE A 1 90 ? 0.136 1.074 -13.864 1.00 91.19 90 ILE A N 1
ATOM 748 C CA . ILE A 1 90 ? -1.216 0.528 -14.037 1.00 91.19 90 ILE A CA 1
ATOM 749 C C . ILE A 1 90 ? -1.340 -0.886 -13.458 1.00 91.19 90 ILE A C 1
ATOM 751 O O . ILE A 1 90 ? -0.348 -1.589 -13.249 1.00 91.19 90 ILE A O 1
ATOM 755 N N . ASN A 1 91 ? -2.580 -1.331 -13.237 1.00 89.62 91 ASN A N 1
ATOM 756 C CA . ASN A 1 91 ? -2.862 -2.643 -12.649 1.00 89.62 91 ASN A CA 1
ATOM 757 C C . ASN A 1 91 ? -2.271 -3.810 -13.445 1.00 89.62 91 ASN A C 1
ATOM 759 O O . ASN A 1 91 ? -1.812 -4.765 -12.833 1.00 89.62 91 A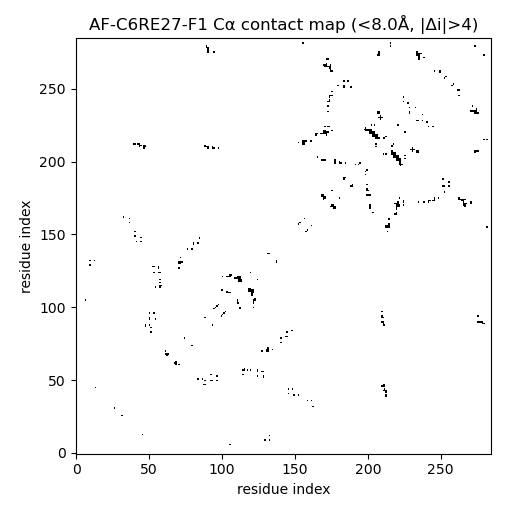SN A O 1
ATOM 763 N N . GLU A 1 92 ? -2.235 -3.742 -14.779 1.00 89.56 92 GLU A N 1
ATOM 764 C CA . GLU A 1 92 ? -1.676 -4.821 -15.605 1.00 89.56 92 GLU A CA 1
ATOM 765 C C . GLU A 1 92 ? -0.219 -5.130 -15.225 1.00 89.56 92 GLU A C 1
ATOM 767 O O . GLU A 1 92 ? 0.097 -6.255 -14.831 1.00 89.56 92 GLU A O 1
ATOM 772 N N . VAL A 1 93 ? 0.662 -4.122 -15.270 1.00 92.06 93 VAL A N 1
ATOM 773 C CA . VAL A 1 93 ? 2.086 -4.298 -14.945 1.00 92.06 93 VAL A CA 1
ATOM 774 C C . VAL A 1 93 ? 2.290 -4.595 -13.459 1.00 92.06 93 VAL A C 1
ATOM 776 O O . VAL A 1 93 ? 3.100 -5.455 -13.112 1.00 92.06 93 VAL A O 1
ATOM 779 N N . ALA A 1 94 ? 1.519 -3.949 -12.579 1.00 92.69 94 ALA A N 1
ATOM 780 C CA . ALA A 1 94 ? 1.604 -4.152 -11.137 1.00 92.69 94 ALA A CA 1
ATOM 781 C C . ALA A 1 94 ? 1.208 -5.583 -10.727 1.00 92.69 94 ALA A C 1
ATOM 783 O O . ALA A 1 94 ? 1.920 -6.221 -9.950 1.00 92.69 94 ALA A O 1
ATOM 784 N N . ASN A 1 95 ? 0.120 -6.115 -11.293 1.00 91.50 95 ASN A N 1
ATOM 785 C CA . ASN A 1 95 ? -0.347 -7.478 -11.044 1.00 91.50 95 ASN A CA 1
ATOM 786 C C . ASN A 1 95 ? 0.603 -8.509 -11.653 1.00 91.50 95 ASN A C 1
ATOM 788 O O . ASN A 1 95 ? 0.865 -9.541 -11.036 1.00 91.50 95 ASN A O 1
ATOM 792 N N . LEU A 1 96 ? 1.151 -8.252 -12.845 1.00 92.12 96 LEU A N 1
ATOM 793 C CA . LEU A 1 96 ? 2.137 -9.143 -13.457 1.00 92.12 96 LEU A CA 1
ATOM 794 C C . LEU A 1 96 ? 3.403 -9.246 -12.594 1.00 92.12 96 LEU A C 1
ATOM 796 O O . LEU A 1 96 ? 3.915 -10.343 -12.350 1.00 92.12 96 LEU A O 1
ATOM 800 N N . TYR A 1 97 ? 3.867 -8.107 -12.083 1.00 91.12 97 TYR A N 1
ATOM 801 C CA . TYR A 1 97 ? 5.022 -8.024 -11.200 1.00 91.12 97 TYR A CA 1
ATOM 802 C C . TYR A 1 97 ? 4.793 -8.763 -9.868 1.00 91.12 97 TYR A C 1
ATOM 804 O O . TYR A 1 97 ? 5.605 -9.597 -9.460 1.00 91.12 97 TYR A O 1
ATOM 812 N N . SER A 1 98 ? 3.662 -8.530 -9.200 1.00 89.94 98 SER A N 1
ATOM 813 C CA . SER A 1 98 ? 3.385 -9.136 -7.892 1.00 89.94 98 SER A CA 1
ATOM 814 C C . SER A 1 98 ? 3.008 -10.621 -7.967 1.00 89.94 98 SER A C 1
ATOM 816 O O . SER A 1 98 ? 3.519 -11.427 -7.187 1.00 89.94 98 SER A O 1
ATOM 818 N N . SER A 1 99 ? 2.160 -11.011 -8.924 1.00 89.00 99 SER A N 1
ATOM 819 C CA . SER A 1 99 ? 1.581 -12.363 -8.992 1.00 89.00 99 SER A CA 1
ATOM 820 C C . SER A 1 99 ? 2.391 -13.362 -9.819 1.00 89.00 99 SER A C 1
ATOM 822 O O . SER A 1 99 ? 2.252 -14.570 -9.622 1.00 89.00 99 SER A O 1
ATOM 824 N N . LYS A 1 100 ? 3.231 -12.898 -10.756 1.00 90.50 100 LYS A N 1
ATOM 825 C CA . LYS A 1 100 ? 4.058 -13.779 -11.598 1.00 90.50 100 LYS A CA 1
ATOM 826 C C . LYS A 1 100 ? 5.530 -13.619 -11.292 1.00 90.50 100 LYS A C 1
ATOM 828 O O . LYS A 1 100 ? 6.162 -14.589 -10.882 1.00 90.50 100 LYS A O 1
ATOM 833 N N . TYR A 1 101 ? 6.072 -12.415 -11.450 1.00 89.62 101 TYR A N 1
ATOM 834 C CA . TYR A 1 101 ? 7.510 -12.197 -11.306 1.00 89.62 101 TYR A CA 1
ATOM 835 C C . TYR A 1 101 ? 8.034 -12.619 -9.927 1.00 89.62 101 TYR A C 1
ATOM 837 O O . TYR A 1 101 ? 8.973 -13.406 -9.856 1.00 89.62 101 TYR A O 1
ATOM 845 N N . TYR A 1 102 ? 7.366 -12.257 -8.831 1.00 83.88 102 TYR A N 1
ATOM 846 C CA . TYR A 1 102 ? 7.801 -12.710 -7.502 1.00 83.88 102 TYR A CA 1
ATOM 847 C C . TYR A 1 102 ? 7.536 -14.186 -7.172 1.00 83.88 102 TYR A C 1
ATOM 849 O O . TYR A 1 102 ? 8.122 -14.694 -6.212 1.00 83.88 102 TYR A O 1
ATOM 857 N N . GLN A 1 103 ? 6.666 -14.865 -7.921 1.00 85.38 103 GLN A N 1
ATOM 858 C CA . GLN A 1 103 ? 6.248 -16.243 -7.635 1.00 85.38 103 GLN A CA 1
ATOM 859 C C . GLN A 1 103 ? 7.042 -17.278 -8.436 1.00 85.38 103 GLN A C 1
ATOM 861 O O . GLN A 1 103 ? 7.204 -18.422 -8.006 1.00 85.38 103 GLN A O 1
ATOM 866 N N . LEU A 1 104 ? 7.555 -16.893 -9.604 1.00 85.56 104 LEU A N 1
ATOM 867 C CA . LEU A 1 104 ? 8.255 -17.808 -10.493 1.00 85.56 104 LEU A CA 1
ATOM 868 C C . LEU A 1 104 ? 9.628 -18.228 -9.949 1.00 85.56 104 LEU A C 1
ATOM 870 O O . LEU A 1 104 ? 10.360 -17.495 -9.276 1.00 85.56 104 LEU A O 1
ATOM 874 N N . ASN A 1 105 ? 10.010 -19.466 -10.262 1.00 80.94 105 ASN A N 1
ATOM 875 C CA . ASN A 1 105 ? 11.296 -19.998 -9.845 1.00 80.94 105 ASN A CA 1
ATOM 876 C C . ASN A 1 105 ? 12.402 -19.576 -10.819 1.00 80.94 105 ASN A C 1
ATOM 878 O O . ASN A 1 105 ? 12.365 -19.986 -11.975 1.00 80.94 105 ASN A O 1
ATOM 882 N N . LEU A 1 106 ? 13.417 -18.846 -10.341 1.00 77.56 106 LEU A N 1
ATOM 883 C CA . LEU A 1 106 ? 14.564 -18.457 -11.171 1.00 77.56 106 LEU A CA 1
ATOM 884 C C . LEU A 1 106 ? 15.246 -19.630 -11.888 1.00 77.56 106 LEU A C 1
ATOM 886 O O . LEU A 1 106 ? 15.694 -19.454 -13.004 1.00 77.56 106 LEU A O 1
ATOM 890 N N . ASN A 1 107 ? 15.283 -20.833 -11.313 1.00 77.00 107 ASN A N 1
ATOM 891 C CA . ASN A 1 107 ? 16.053 -21.945 -11.891 1.00 77.00 107 ASN A CA 1
ATOM 892 C C . ASN A 1 107 ? 15.257 -22.822 -12.865 1.00 77.00 107 ASN A C 1
ATOM 894 O O . ASN A 1 107 ? 15.591 -23.992 -13.039 1.00 77.00 107 ASN A O 1
ATOM 898 N N . SER A 1 108 ? 14.174 -22.302 -13.444 1.00 81.50 108 SER A N 1
ATOM 899 C CA . SER A 1 108 ? 13.354 -23.044 -14.401 1.00 81.50 108 SER A CA 1
ATOM 900 C C . SER A 1 108 ? 13.310 -22.340 -15.752 1.00 81.50 108 SER A C 1
ATOM 902 O O . SER A 1 108 ? 12.979 -21.157 -15.846 1.00 81.50 108 SER A O 1
ATOM 904 N N . ASN A 1 109 ? 13.571 -23.099 -16.818 1.00 79.00 109 ASN A N 1
ATOM 905 C CA . ASN A 1 109 ? 13.422 -22.633 -18.199 1.00 79.00 109 ASN A CA 1
ATOM 906 C C . ASN A 1 109 ? 11.953 -22.338 -18.559 1.00 79.00 109 ASN A C 1
ATOM 908 O O . ASN A 1 109 ? 11.688 -21.566 -19.483 1.00 79.00 109 ASN A O 1
ATOM 912 N N . GLU A 1 110 ? 11.007 -22.906 -17.806 1.00 87.00 110 GLU A N 1
ATOM 913 C CA . GLU A 1 110 ? 9.564 -22.689 -17.958 1.00 87.00 110 GLU A CA 1
ATOM 914 C C . GLU A 1 110 ? 9.078 -21.406 -17.269 1.00 87.00 110 GLU A C 1
ATOM 916 O O . GLU A 1 110 ? 7.980 -20.934 -17.553 1.00 87.00 110 GLU A O 1
ATOM 921 N N . SER A 1 111 ? 9.891 -20.804 -16.391 1.00 90.56 111 SER A N 1
ATOM 922 C CA . SER A 1 111 ? 9.557 -19.554 -15.701 1.00 90.56 111 SER A CA 1
ATOM 923 C C . SER A 1 111 ? 9.644 -18.363 -16.650 1.00 90.56 111 SER A C 1
ATOM 925 O O . SER A 1 111 ? 10.628 -17.620 -16.652 1.00 90.56 111 SER A O 1
ATOM 927 N N . LYS A 1 112 ? 8.610 -18.182 -17.468 1.00 92.31 112 LYS A N 1
ATOM 928 C CA . LYS A 1 112 ? 8.517 -17.110 -18.456 1.00 92.31 112 LYS A CA 1
ATOM 929 C C . LYS A 1 112 ? 7.367 -16.160 -18.159 1.00 92.31 112 LYS A C 1
ATOM 931 O O . LYS A 1 112 ? 6.341 -16.546 -17.605 1.00 92.31 112 LYS A O 1
ATOM 936 N N . ILE A 1 113 ? 7.551 -14.909 -18.554 1.00 93.38 113 ILE A N 1
ATOM 937 C CA . ILE A 1 113 ? 6.553 -13.850 -18.444 1.00 93.38 113 ILE A CA 1
ATOM 938 C C . ILE A 1 113 ? 6.365 -13.244 -19.825 1.00 93.38 113 ILE A C 1
ATOM 940 O O . ILE A 1 113 ? 7.347 -12.923 -20.494 1.00 93.38 113 ILE A O 1
ATOM 944 N N . LYS A 1 114 ? 5.107 -13.076 -20.236 1.00 93.75 114 LYS A N 1
ATOM 945 C CA . LYS A 1 114 ? 4.741 -12.352 -21.450 1.00 93.75 114 LYS A CA 1
ATOM 946 C C . LYS A 1 114 ? 4.291 -10.941 -21.086 1.00 93.75 114 LYS A C 1
ATOM 948 O O . LYS A 1 114 ? 3.356 -10.788 -20.309 1.00 93.75 114 LYS A O 1
ATOM 953 N N . HIS A 1 115 ? 4.943 -9.937 -21.660 1.00 92.56 115 HIS A N 1
ATOM 954 C CA . HIS A 1 115 ? 4.625 -8.519 -21.484 1.00 92.56 115 HIS A CA 1
ATOM 955 C C . HIS A 1 115 ? 4.984 -7.751 -22.758 1.00 92.56 115 HIS A C 1
ATOM 957 O O . HIS A 1 115 ? 5.990 -8.060 -23.398 1.00 92.56 115 HIS A O 1
ATOM 963 N N . LYS A 1 116 ? 4.161 -6.776 -23.166 1.00 88.56 116 LYS A N 1
ATOM 964 C CA . LYS A 1 116 ? 4.383 -5.961 -24.386 1.00 88.56 116 LYS A CA 1
ATOM 965 C C . LYS A 1 116 ? 4.710 -6.781 -25.647 1.00 88.56 116 LYS A C 1
ATOM 967 O O . LYS A 1 116 ? 5.590 -6.439 -26.433 1.00 88.56 116 LYS A O 1
ATOM 972 N N . GLY A 1 117 ? 4.018 -7.907 -25.827 1.00 89.00 117 GLY A N 1
ATOM 973 C CA . GLY A 1 117 ? 4.199 -8.791 -26.985 1.00 89.00 117 GLY A CA 1
ATOM 974 C C . GLY A 1 117 ? 5.478 -9.639 -26.974 1.00 89.00 117 GLY A C 1
ATOM 975 O O . GLY A 1 117 ? 5.662 -10.441 -27.884 1.00 89.00 117 GLY A O 1
ATOM 976 N N . LYS A 1 118 ? 6.325 -9.525 -25.945 1.00 89.88 118 LYS A N 1
ATOM 977 C CA . LYS A 1 118 ? 7.543 -10.324 -25.773 1.00 89.88 118 L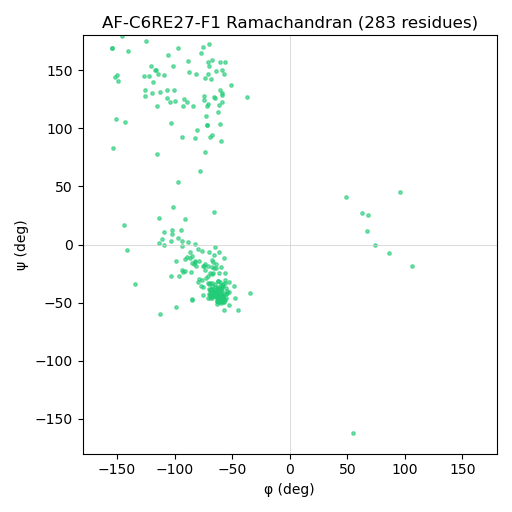YS A CA 1
ATOM 978 C C . LYS A 1 118 ? 7.388 -11.307 -24.626 1.00 89.88 118 LYS A C 1
ATOM 980 O O . LYS A 1 118 ? 6.745 -11.002 -23.628 1.00 89.88 118 LYS A O 1
ATOM 985 N N . GLU A 1 119 ? 7.998 -12.478 -24.762 1.00 92.62 119 GLU A N 1
ATOM 986 C CA . GLU A 1 119 ? 8.062 -13.489 -23.709 1.00 92.62 119 GLU A CA 1
ATOM 987 C C . GLU A 1 119 ? 9.518 -13.680 -23.284 1.00 92.62 119 GLU A C 1
ATOM 989 O O . GLU A 1 119 ? 10.358 -14.047 -24.104 1.00 92.62 119 GLU A O 1
ATOM 994 N N . LEU A 1 120 ? 9.820 -13.420 -22.011 1.00 90.31 120 LEU A N 1
ATOM 995 C CA . LEU A 1 120 ? 11.170 -13.539 -21.461 1.00 90.31 120 LEU A CA 1
ATOM 996 C C . LEU A 1 120 ? 11.193 -14.522 -20.296 1.00 90.31 120 LEU A C 1
ATOM 998 O O . LEU A 1 120 ? 10.257 -14.581 -19.498 1.00 90.31 120 LEU A O 1
ATOM 1002 N N . ASN A 1 121 ? 12.294 -15.264 -20.169 1.00 90.62 121 ASN A N 1
ATOM 1003 C CA . ASN A 1 121 ? 12.567 -16.034 -18.961 1.00 90.62 121 ASN A CA 1
ATOM 1004 C C . ASN A 1 121 ? 12.866 -15.081 -17.791 1.00 90.62 121 ASN A C 1
ATOM 1006 O O . ASN A 1 121 ? 13.535 -14.061 -17.969 1.00 90.62 121 ASN A O 1
ATOM 1010 N N . ILE A 1 122 ? 12.410 -15.423 -16.587 1.00 89.00 122 ILE A N 1
ATOM 1011 C CA . ILE A 1 122 ? 12.618 -14.607 -15.391 1.00 89.00 122 ILE A CA 1
ATOM 1012 C C . ILE A 1 122 ? 14.101 -14.347 -15.093 1.00 89.00 122 ILE A C 1
ATOM 1014 O O . ILE A 1 122 ? 14.439 -13.249 -14.666 1.00 89.00 122 ILE A O 1
ATOM 1018 N N . MET A 1 123 ? 15.003 -15.292 -15.385 1.00 84.44 123 MET A N 1
ATOM 1019 C CA . MET A 1 123 ? 16.446 -15.076 -15.235 1.00 84.44 123 MET A CA 1
ATOM 1020 C C . MET A 1 123 ? 16.940 -13.927 -16.106 1.00 84.44 123 MET A C 1
ATOM 1022 O O . MET A 1 123 ? 17.776 -13.143 -15.671 1.00 84.44 123 MET A O 1
ATOM 1026 N N . LEU A 1 124 ? 16.417 -13.815 -17.326 1.00 84.56 124 LEU A N 1
ATOM 1027 C CA . LEU A 1 124 ? 16.788 -12.742 -18.239 1.00 84.56 124 LEU A CA 1
ATOM 1028 C C . LEU A 1 124 ? 16.259 -11.391 -17.736 1.00 84.56 124 LEU A C 1
ATOM 1030 O O . LEU A 1 124 ? 16.973 -10.393 -17.794 1.00 84.56 124 LEU A O 1
ATOM 1034 N N . ILE A 1 125 ? 15.040 -11.369 -17.190 1.00 86.69 125 ILE A N 1
ATOM 1035 C CA . ILE A 1 125 ? 14.445 -10.177 -16.567 1.00 86.69 125 ILE A CA 1
ATOM 1036 C C . ILE A 1 125 ? 15.283 -9.723 -15.356 1.00 86.69 125 ILE A C 1
ATOM 1038 O O . ILE A 1 125 ? 15.604 -8.541 -15.241 1.00 86.69 125 ILE A O 1
ATOM 1042 N N . GLU A 1 126 ? 15.683 -10.650 -14.480 1.00 83.19 126 GLU A N 1
ATOM 1043 C CA . GLU A 1 126 ? 16.575 -10.384 -13.339 1.00 83.19 126 GLU A CA 1
ATOM 1044 C C . GLU A 1 126 ? 17.937 -9.845 -13.779 1.00 83.19 126 GLU A C 1
ATOM 1046 O O . GLU A 1 126 ? 18.407 -8.837 -13.257 1.00 83.19 126 GLU A O 1
ATOM 1051 N N . GLN A 1 127 ? 18.568 -10.494 -14.762 1.00 80.50 127 GLN A N 1
ATOM 1052 C CA . GLN A 1 127 ? 19.875 -10.085 -15.275 1.00 80.50 127 GLN A CA 1
ATOM 1053 C C . GLN A 1 127 ? 19.830 -8.658 -15.823 1.00 80.50 127 GLN A C 1
ATOM 1055 O O . GLN A 1 127 ? 20.671 -7.838 -15.459 1.00 80.50 127 GLN A O 1
ATOM 1060 N N . ARG A 1 128 ? 18.819 -8.332 -16.638 1.00 82.44 128 ARG A N 1
ATOM 1061 C CA . ARG A 1 128 ? 18.634 -6.985 -17.199 1.00 82.44 128 ARG A CA 1
ATOM 1062 C C . ARG A 1 128 ? 18.518 -5.928 -16.101 1.00 82.44 128 ARG A C 1
ATOM 1064 O O . ARG A 1 128 ? 19.219 -4.920 -16.143 1.00 82.44 128 ARG A O 1
ATOM 1071 N N . GLN A 1 129 ? 17.696 -6.180 -15.083 1.00 82.62 129 GLN A N 1
ATOM 1072 C CA . GLN A 1 129 ? 17.558 -5.267 -13.946 1.00 82.62 129 GLN A CA 1
ATOM 1073 C C . GLN A 1 129 ? 18.852 -5.149 -13.129 1.00 82.62 129 GLN A C 1
ATOM 1075 O O . GLN A 1 129 ? 19.232 -4.047 -12.737 1.00 82.62 129 GLN A O 1
ATOM 1080 N N . TYR A 1 130 ? 19.548 -6.263 -12.893 1.00 78.06 130 TYR A N 1
ATOM 1081 C CA . TYR A 1 130 ? 20.810 -6.295 -12.156 1.00 78.06 130 TYR A CA 1
ATOM 1082 C C . TYR A 1 130 ? 21.888 -5.433 -12.821 1.00 78.06 130 TYR A C 1
ATOM 1084 O O . TYR A 1 130 ? 22.525 -4.627 -12.144 1.00 78.06 130 TYR A O 1
ATOM 1092 N N . PHE A 1 131 ? 22.084 -5.571 -14.136 1.00 75.25 131 PHE A N 1
ATOM 1093 C CA . PHE A 1 131 ? 23.114 -4.818 -14.855 1.00 75.25 131 PHE A CA 1
ATOM 1094 C C . PHE A 1 131 ? 22.851 -3.312 -14.835 1.00 75.25 131 PHE A C 1
ATOM 1096 O O . PHE A 1 131 ? 23.776 -2.539 -14.590 1.00 75.25 131 PHE A O 1
ATOM 1103 N N . VAL A 1 132 ? 21.588 -2.904 -14.985 1.00 76.62 132 VAL A N 1
ATOM 1104 C CA . VAL A 1 132 ? 21.170 -1.502 -14.847 1.00 76.62 132 VAL A CA 1
ATOM 1105 C C . VAL A 1 132 ? 21.516 -0.966 -13.458 1.00 76.62 132 VAL A C 1
ATOM 1107 O O . VAL A 1 132 ? 22.162 0.068 -13.342 1.00 76.62 132 VAL A O 1
ATOM 1110 N N . GLN A 1 133 ? 21.165 -1.702 -12.403 1.00 75.81 133 GLN A N 1
ATOM 1111 C CA . GLN A 1 133 ? 21.398 -1.280 -11.016 1.00 75.81 133 GLN A CA 1
ATOM 1112 C C . GLN A 1 133 ? 22.876 -1.311 -10.594 1.00 75.81 133 GLN A C 1
ATOM 1114 O O . GLN A 1 133 ? 23.257 -0.716 -9.585 1.00 75.81 133 GLN A O 1
ATOM 1119 N N . LYS A 1 134 ? 23.714 -2.045 -11.330 1.00 76.56 134 LYS A N 1
ATOM 1120 C CA . LYS A 1 134 ? 25.167 -2.125 -11.136 1.00 76.56 134 LYS A CA 1
ATOM 1121 C C . LYS A 1 134 ? 25.941 -1.036 -11.870 1.00 76.56 134 LYS A C 1
ATOM 1123 O O . LYS A 1 134 ? 27.145 -0.923 -11.627 1.00 76.56 134 LYS A O 1
ATOM 1128 N N . SER A 1 135 ? 25.304 -0.286 -12.768 1.00 76.12 135 SER A N 1
ATOM 1129 C CA . SER A 1 135 ? 25.995 0.749 -13.528 1.00 76.12 135 SER A CA 1
ATOM 1130 C C . SER A 1 135 ? 26.512 1.849 -12.593 1.00 76.12 135 SER A C 1
ATOM 1132 O O . SER A 1 135 ? 25.934 2.125 -11.540 1.00 76.12 135 SER A O 1
ATOM 1134 N N . LYS A 1 136 ? 27.632 2.480 -12.968 1.00 77.00 136 LYS A N 1
ATOM 1135 C CA . LYS A 1 136 ? 28.221 3.579 -12.183 1.00 77.00 136 LYS A CA 1
ATOM 1136 C C . LYS A 1 136 ? 27.277 4.782 -12.083 1.00 77.00 136 LYS A C 1
ATOM 1138 O O . LYS A 1 136 ? 27.271 5.466 -11.070 1.00 77.00 136 LYS A O 1
ATOM 1143 N N . GLU A 1 137 ? 26.474 4.987 -13.122 1.00 79.62 137 GLU A N 1
ATOM 1144 C CA . GLU A 1 137 ? 25.555 6.114 -13.286 1.00 79.62 137 GLU A CA 1
ATOM 1145 C C . GLU A 1 137 ? 24.203 5.881 -12.592 1.00 79.62 137 GLU A C 1
ATOM 1147 O O . GLU A 1 137 ? 23.405 6.806 -12.486 1.00 79.62 137 GLU A O 1
ATOM 1152 N N . PHE A 1 138 ? 23.910 4.666 -12.104 1.00 80.00 138 PHE A N 1
ATOM 1153 C CA . PHE A 1 138 ? 22.577 4.334 -11.589 1.00 80.00 138 PHE A CA 1
ATOM 1154 C C . PHE A 1 138 ? 22.143 5.221 -10.418 1.00 80.00 138 PHE A C 1
ATOM 1156 O O . PHE A 1 138 ? 20.986 5.627 -10.361 1.00 80.00 138 PHE A O 1
ATOM 1163 N N . THR A 1 139 ? 23.061 5.564 -9.511 1.00 82.25 139 THR A N 1
ATOM 1164 C CA . THR A 1 139 ? 22.768 6.485 -8.402 1.00 82.25 139 THR A CA 1
ATOM 1165 C C . THR A 1 139 ? 22.399 7.877 -8.916 1.00 82.25 139 THR A C 1
ATOM 1167 O O . THR A 1 139 ? 21.400 8.436 -8.485 1.00 82.25 139 THR A O 1
ATOM 1170 N N . GLU A 1 140 ? 23.154 8.410 -9.880 1.00 83.69 140 GLU A N 1
ATOM 1171 C CA . GLU A 1 140 ? 22.886 9.728 -10.474 1.00 83.69 140 GLU A CA 1
ATOM 1172 C C . GLU A 1 140 ? 21.553 9.742 -11.233 1.00 83.69 140 GLU A C 1
ATOM 1174 O O . GLU A 1 140 ? 20.795 10.709 -11.156 1.00 83.69 140 GLU A O 1
ATOM 1179 N N . ILE A 1 141 ? 21.237 8.642 -11.924 1.00 84.25 141 ILE A N 1
ATOM 1180 C CA . ILE A 1 141 ? 19.942 8.435 -12.575 1.00 84.25 141 ILE A CA 1
ATOM 1181 C C . ILE A 1 141 ? 18.825 8.429 -11.528 1.00 84.25 141 ILE A C 1
ATOM 1183 O O . ILE A 1 141 ? 17.847 9.148 -11.704 1.00 84.25 141 ILE A O 1
ATOM 1187 N N . LEU A 1 142 ? 18.952 7.663 -10.439 1.00 86.88 142 LEU A N 1
ATOM 1188 C CA . LEU A 1 142 ? 17.936 7.617 -9.383 1.00 86.88 142 LEU A CA 1
ATOM 1189 C C . LEU A 1 142 ? 17.690 8.993 -8.761 1.00 86.88 142 LEU A C 1
ATOM 1191 O O . LEU A 1 142 ? 16.532 9.387 -8.653 1.00 86.88 142 LEU A O 1
ATOM 1195 N N . ASP A 1 143 ? 18.746 9.737 -8.431 1.00 86.38 143 ASP A N 1
ATOM 1196 C CA . ASP A 1 143 ? 18.632 11.085 -7.863 1.00 86.38 143 ASP A CA 1
ATOM 1197 C C . ASP A 1 143 ? 17.937 12.056 -8.836 1.00 86.38 143 ASP A C 1
ATOM 1199 O O . ASP A 1 143 ? 17.171 12.931 -8.424 1.00 86.38 143 ASP A O 1
ATOM 1203 N N . ALA A 1 144 ? 18.196 11.923 -10.142 1.00 88.25 144 ALA A N 1
ATOM 1204 C CA . ALA A 1 144 ? 17.528 12.723 -11.166 1.00 88.25 144 ALA A CA 1
ATOM 1205 C C . ALA A 1 144 ? 16.044 12.350 -11.310 1.00 88.25 144 ALA A C 1
ATOM 1207 O O . ALA A 1 144 ? 15.198 13.239 -11.400 1.00 88.25 144 ALA A O 1
ATOM 1208 N N . LEU A 1 145 ? 15.724 11.052 -11.300 1.00 90.38 145 LEU A N 1
ATOM 1209 C CA . LEU A 1 145 ? 14.348 10.560 -11.383 1.00 90.38 145 LEU A CA 1
ATOM 1210 C C . LEU A 1 145 ? 13.531 10.917 -10.136 1.00 90.38 145 LEU A C 1
ATOM 1212 O O . LEU A 1 145 ? 12.359 11.256 -10.269 1.00 90.38 145 LEU A O 1
ATOM 1216 N N . GLU A 1 146 ? 14.130 10.872 -8.943 1.00 90.50 146 GLU A N 1
ATOM 1217 C CA . GLU A 1 146 ? 13.462 11.236 -7.688 1.00 90.50 146 GLU A CA 1
ATOM 1218 C C . GLU A 1 146 ? 13.039 12.708 -7.706 1.00 90.50 146 GLU A C 1
ATOM 1220 O O . GLU A 1 146 ? 11.884 13.015 -7.421 1.00 90.50 146 GLU A O 1
ATOM 1225 N N . LYS A 1 147 ? 13.930 13.609 -8.146 1.00 88.81 147 LYS A N 1
ATOM 1226 C CA . LYS A 1 147 ? 13.626 15.044 -8.286 1.00 88.81 147 LYS A CA 1
ATOM 1227 C C . LYS A 1 147 ? 12.472 15.311 -9.247 1.00 88.81 147 LYS A C 1
ATOM 1229 O O . LYS A 1 147 ? 11.607 16.125 -8.945 1.00 88.81 147 LYS A O 1
ATOM 1234 N N . GLU A 1 148 ? 12.441 14.639 -10.397 1.00 87.81 148 GLU A N 1
ATOM 1235 C CA . GLU A 1 148 ? 11.317 14.771 -11.336 1.00 87.81 148 GLU A CA 1
ATOM 1236 C C . GLU A 1 148 ? 10.019 14.191 -10.769 1.00 87.81 148 GLU A C 1
ATOM 1238 O O . GLU A 1 148 ? 8.926 14.690 -11.045 1.00 87.81 148 GLU A O 1
ATOM 1243 N N . TYR A 1 149 ? 10.140 13.132 -9.972 1.00 93.31 149 TYR A N 1
ATOM 1244 C CA . TYR A 1 149 ? 9.007 12.464 -9.364 1.00 93.31 149 TYR A CA 1
ATOM 1245 C C . TYR A 1 149 ? 8.340 13.297 -8.264 1.00 93.31 149 TYR A C 1
ATOM 1247 O O . TYR A 1 149 ? 7.138 13.145 -8.057 1.00 93.31 149 TYR A O 1
ATOM 1255 N N . GLU A 1 150 ? 9.056 14.202 -7.588 1.00 92.62 150 GLU A N 1
ATOM 1256 C CA . GLU A 1 150 ? 8.459 15.052 -6.546 1.00 92.62 150 GLU A CA 1
ATOM 1257 C C . GLU A 1 150 ? 7.250 15.847 -7.064 1.00 92.62 150 GLU A C 1
ATOM 1259 O O . GLU A 1 150 ? 6.219 15.924 -6.392 1.00 92.62 150 GLU A O 1
ATOM 1264 N N . ASP A 1 151 ? 7.344 16.408 -8.271 1.00 91.56 151 ASP A N 1
ATOM 1265 C CA . ASP A 1 151 ? 6.261 17.195 -8.863 1.00 91.56 151 ASP A CA 1
ATOM 1266 C C . ASP A 1 151 ? 5.129 16.309 -9.414 1.00 91.56 151 ASP A C 1
ATOM 1268 O O . ASP A 1 151 ? 3.954 16.646 -9.248 1.00 91.56 151 ASP A O 1
ATOM 1272 N N . ASP A 1 152 ? 5.458 15.138 -9.976 1.00 92.94 152 ASP A N 1
ATOM 1273 C CA . ASP A 1 152 ? 4.475 14.102 -10.348 1.00 92.94 152 ASP A CA 1
ATOM 1274 C C . ASP A 1 152 ? 3.662 13.659 -9.116 1.00 92.94 152 ASP A C 1
ATOM 1276 O O . ASP A 1 152 ? 2.428 13.603 -9.137 1.00 92.94 152 ASP A O 1
ATOM 1280 N N . PHE A 1 153 ? 4.344 13.429 -7.991 1.00 95.38 153 PHE A N 1
ATOM 1281 C CA . PHE A 1 153 ? 3.719 13.031 -6.737 1.00 95.38 153 PHE A CA 1
ATOM 1282 C C . PHE A 1 153 ? 2.807 14.117 -6.168 1.00 95.38 153 PHE A C 1
ATOM 1284 O O . PHE A 1 153 ? 1.688 13.805 -5.766 1.00 95.38 153 PHE A O 1
ATOM 1291 N N . LYS A 1 154 ? 3.224 15.390 -6.184 1.00 95.06 154 LYS A N 1
ATOM 1292 C CA . LYS A 1 154 ? 2.362 16.514 -5.768 1.00 95.06 154 LYS A CA 1
ATOM 1293 C C . LYS A 1 154 ? 1.083 16.592 -6.604 1.00 95.06 154 LYS A C 1
ATOM 1295 O O . LYS A 1 154 ? 0.025 16.905 -6.058 1.00 95.06 154 LYS A O 1
ATOM 1300 N N . GLY A 1 155 ? 1.166 16.275 -7.899 1.00 94.19 155 GLY A N 1
ATOM 1301 C CA . GLY A 1 155 ? 0.007 16.184 -8.790 1.00 94.19 155 GLY A CA 1
ATOM 1302 C C . GLY A 1 155 ? -0.956 15.050 -8.416 1.00 94.19 155 GLY A C 1
ATOM 1303 O O . GLY A 1 155 ? -2.168 15.259 -8.381 1.00 94.19 155 GLY A O 1
ATOM 1304 N N . LYS A 1 156 ? -0.426 13.867 -8.078 1.00 94.62 156 LYS A N 1
ATOM 1305 C CA . LYS A 1 156 ? -1.205 12.669 -7.691 1.00 94.62 156 LYS A CA 1
ATOM 1306 C C . LYS A 1 156 ? -1.721 12.699 -6.249 1.00 94.62 156 LYS A C 1
ATOM 1308 O O . LYS A 1 156 ? -2.730 12.068 -5.922 1.00 94.62 156 LYS A O 1
ATOM 1313 N N . PHE A 1 157 ? -1.002 13.372 -5.359 1.00 96.75 157 PHE A N 1
ATOM 1314 C CA . PHE A 1 157 ? -1.305 13.430 -3.939 1.00 96.75 157 PHE A CA 1
ATOM 1315 C C . PHE A 1 157 ? -0.767 14.722 -3.328 1.00 96.75 157 PHE A C 1
ATOM 1317 O O . PHE A 1 157 ? 0.305 14.742 -2.735 1.00 96.75 157 PHE A O 1
ATOM 1324 N N . SER A 1 158 ? -1.513 15.817 -3.452 1.00 96.44 158 SER A N 1
ATOM 1325 C CA . SER A 1 158 ? -1.119 17.088 -2.833 1.00 96.44 158 SER A CA 1
ATOM 1326 C C . SER A 1 158 ? -0.972 16.962 -1.309 1.00 96.44 158 SER A C 1
ATOM 1328 O O . SER A 1 158 ? -1.689 16.184 -0.674 1.00 96.44 158 SER A O 1
ATOM 1330 N N . GLU A 1 159 ? -0.094 17.763 -0.697 1.00 95.06 159 GLU A N 1
ATOM 1331 C CA . GLU A 1 159 ? 0.039 17.822 0.768 1.00 95.06 159 GLU A CA 1
ATOM 1332 C C . GLU A 1 159 ? -1.297 18.135 1.455 1.00 95.06 159 GLU A C 1
ATOM 1334 O O . GLU A 1 159 ? -1.626 17.548 2.483 1.00 95.06 159 GLU A O 1
ATOM 1339 N N . THR A 1 160 ? -2.120 19.004 0.858 1.00 95.56 160 THR A N 1
ATOM 1340 C CA . THR A 1 160 ? -3.463 19.318 1.363 1.00 95.56 160 THR A CA 1
ATOM 1341 C C . THR A 1 160 ? -4.364 18.086 1.394 1.00 95.56 160 THR A C 1
ATOM 1343 O O . THR A 1 160 ? -5.012 17.822 2.407 1.00 95.56 160 THR A O 1
ATOM 1346 N N . ASP A 1 161 ? -4.406 17.306 0.310 1.00 96.69 161 ASP A N 1
ATOM 1347 C CA . ASP A 1 161 ? -5.203 16.079 0.265 1.00 96.69 161 ASP A CA 1
ATOM 1348 C C . ASP A 1 161 ? -4.647 15.001 1.204 1.00 96.69 161 ASP A C 1
ATOM 1350 O O . ASP A 1 161 ? -5.417 14.262 1.823 1.00 96.69 161 ASP A O 1
ATOM 1354 N N . PHE A 1 162 ? -3.322 14.927 1.342 1.00 96.56 162 PHE A N 1
ATOM 1355 C CA . PHE A 1 162 ? -2.651 14.023 2.269 1.00 96.56 162 PHE A CA 1
ATOM 1356 C C . PHE A 1 162 ? -2.994 14.343 3.724 1.00 96.56 162 PHE A C 1
ATOM 1358 O O . PHE A 1 162 ? -3.420 13.455 4.463 1.00 96.56 162 PHE A O 1
ATOM 1365 N N . ASN A 1 163 ? -2.899 15.611 4.122 1.00 95.25 163 ASN A N 1
ATOM 1366 C CA . ASN A 1 163 ? -3.236 16.063 5.470 1.00 95.25 163 ASN A CA 1
ATOM 1367 C C . ASN A 1 163 ? -4.723 15.841 5.767 1.00 95.25 163 ASN A C 1
ATOM 1369 O O . ASN A 1 163 ? -5.061 15.238 6.783 1.00 95.25 163 ASN A O 1
ATOM 1373 N N . LYS A 1 164 ? -5.608 16.175 4.819 1.00 96.06 164 LYS A N 1
ATOM 1374 C CA . LYS A 1 164 ? -7.046 15.896 4.932 1.00 96.06 164 LYS A CA 1
ATOM 1375 C C . LYS A 1 164 ? -7.354 14.403 5.079 1.00 96.06 164 LYS A C 1
ATOM 1377 O O . LYS A 1 164 ? -8.303 14.018 5.760 1.00 96.06 164 LYS A O 1
ATOM 1382 N N . MET A 1 165 ? -6.585 13.528 4.427 1.00 96.69 165 MET A N 1
ATOM 1383 C CA . MET A 1 165 ? -6.715 12.085 4.634 1.00 96.69 165 MET A CA 1
ATOM 1384 C C . MET A 1 165 ? -6.290 11.691 6.054 1.00 96.69 165 MET A C 1
ATOM 1386 O O . MET A 1 165 ? -6.967 10.869 6.669 1.00 96.69 165 MET A O 1
ATOM 1390 N N . LEU A 1 166 ? -5.199 12.263 6.570 1.00 95.25 166 LEU A N 1
ATOM 1391 C CA . LEU A 1 166 ? -4.666 11.965 7.902 1.00 95.25 166 LEU A CA 1
ATOM 1392 C C . LEU A 1 166 ? -5.572 12.420 9.052 1.00 95.25 166 LEU A C 1
ATOM 1394 O O . LEU A 1 166 ? -5.545 11.797 10.109 1.00 95.25 166 LEU A O 1
ATOM 1398 N N . GLU A 1 167 ? -6.408 13.434 8.834 1.00 95.31 167 GLU A N 1
ATOM 1399 C CA . GLU A 1 167 ? -7.430 13.886 9.790 1.00 95.31 167 GLU A CA 1
ATOM 1400 C C . GLU A 1 167 ? -8.548 12.854 10.025 1.00 95.31 167 GLU A C 1
ATOM 1402 O O . GLU A 1 167 ? -9.307 12.961 10.991 1.00 95.31 167 GLU A O 1
ATOM 1407 N N . LYS A 1 168 ? -8.682 11.834 9.165 1.00 96.62 168 LYS A N 1
ATOM 1408 C CA . LYS A 1 168 ? -9.707 10.798 9.337 1.00 96.62 168 LYS A CA 1
ATOM 1409 C C . LYS A 1 168 ? -9.438 9.978 10.595 1.00 96.62 168 LYS A C 1
ATOM 1411 O O . LYS A 1 168 ? -8.385 9.36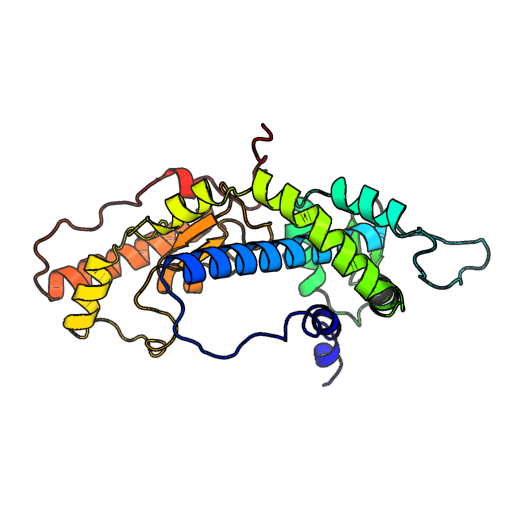4 10.746 1.00 96.62 168 LYS A O 1
ATOM 1416 N N . THR A 1 169 ? -10.449 9.884 11.453 1.00 96.69 169 THR A N 1
ATOM 1417 C CA . THR A 1 169 ? -10.380 9.178 12.741 1.00 96.69 169 THR A CA 1
ATOM 1418 C C . THR A 1 169 ? -11.055 7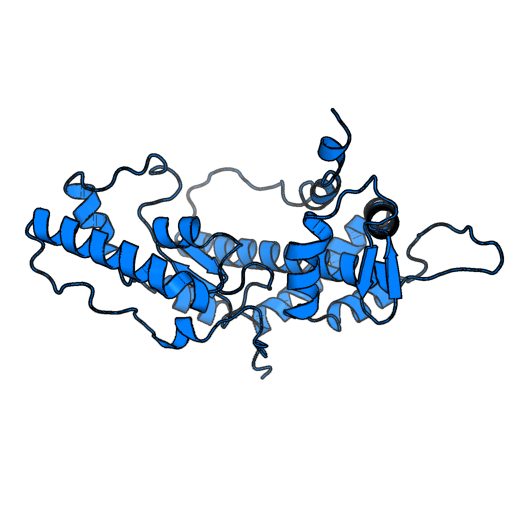.809 12.727 1.00 96.69 169 THR A C 1
ATOM 1420 O O . THR A 1 169 ? -11.089 7.139 13.758 1.00 96.69 169 THR A O 1
ATOM 1423 N N . THR A 1 170 ? -11.572 7.366 11.579 1.00 97.38 170 THR A N 1
ATOM 1424 C CA . THR A 1 170 ? -12.248 6.076 11.398 1.00 97.38 170 THR A CA 1
ATOM 1425 C C . THR A 1 170 ? -11.531 5.200 10.379 1.00 97.38 170 THR A C 1
ATOM 1427 O O . THR A 1 170 ? -11.052 5.660 9.341 1.00 97.38 170 THR A O 1
ATOM 1430 N N . CYS A 1 171 ? -11.452 3.903 10.674 1.00 98.44 171 CYS A N 1
ATOM 1431 C CA . CYS A 1 171 ? -10.937 2.913 9.742 1.00 98.44 171 CYS A CA 1
ATOM 1432 C C . CYS A 1 171 ? -11.852 2.822 8.521 1.00 98.44 171 CYS A C 1
ATOM 1434 O O . CYS A 1 171 ? -13.042 2.535 8.649 1.00 98.44 171 CYS A O 1
ATOM 1436 N N . SER A 1 172 ? -11.274 2.975 7.333 1.00 98.50 172 SER A N 1
ATOM 1437 C CA . SER A 1 172 ? -12.026 2.968 6.077 1.00 98.50 172 SER A CA 1
ATOM 1438 C C . SER A 1 172 ? -12.643 1.599 5.750 1.00 98.50 172 SER A C 1
ATOM 1440 O O . SER A 1 172 ? -13.594 1.543 4.982 1.00 98.50 172 SER A O 1
ATOM 1442 N N . TYR A 1 173 ? -12.145 0.509 6.353 1.00 98.62 173 TYR A N 1
ATOM 1443 C CA . TYR A 1 173 ? -12.596 -0.863 6.084 1.00 98.62 173 TYR A CA 1
ATOM 1444 C C . TYR A 1 173 ? -13.600 -1.410 7.103 1.00 98.62 173 TYR A C 1
ATOM 1446 O O . TYR A 1 173 ? -14.663 -1.893 6.728 1.00 98.62 173 TYR A O 1
ATOM 1454 N N . CYS A 1 174 ? -13.279 -1.382 8.401 1.00 98.38 174 CYS A N 1
ATOM 1455 C CA . CYS A 1 174 ? -14.189 -1.923 9.419 1.00 98.38 174 CYS A CA 1
ATOM 1456 C C . CYS A 1 174 ? -15.034 -0.853 10.114 1.00 98.38 174 CYS A C 1
ATOM 1458 O O . CYS A 1 174 ? -16.003 -1.222 10.765 1.00 98.38 174 CYS A O 1
ATOM 1460 N N . GLY A 1 175 ? -14.706 0.436 9.973 1.00 98.00 175 GLY A N 1
ATOM 1461 C CA . GLY A 1 175 ? -15.446 1.548 10.578 1.00 98.00 175 GLY A CA 1
ATOM 1462 C C . GLY A 1 175 ? -15.042 1.910 12.012 1.00 98.00 175 GLY A C 1
ATOM 1463 O O . GLY A 1 175 ? -15.483 2.942 12.506 1.00 98.00 175 GLY A O 1
ATOM 1464 N N . ILE A 1 176 ? -14.179 1.128 12.679 1.00 97.56 176 ILE A N 1
ATOM 1465 C CA . ILE A 1 176 ? -13.747 1.446 14.052 1.00 97.56 176 ILE A CA 1
ATOM 1466 C C . ILE A 1 176 ? -13.036 2.807 14.119 1.00 97.56 176 ILE A C 1
ATOM 1468 O O . ILE A 1 176 ? -12.156 3.100 13.305 1.00 97.56 176 ILE A O 1
ATOM 1472 N N . SER A 1 177 ? -13.416 3.628 15.095 1.00 96.56 177 SER A N 1
ATOM 1473 C CA . SER A 1 177 ? -12.818 4.940 15.361 1.00 96.56 177 SER A CA 1
ATOM 1474 C C . SER A 1 177 ? -11.618 4.871 16.309 1.00 96.56 177 SER A C 1
ATOM 1476 O O . SER A 1 177 ? -11.513 3.955 17.124 1.00 96.56 177 SER A O 1
ATOM 1478 N N . LEU A 1 178 ? -10.747 5.884 16.269 1.00 95.06 178 LEU A N 1
ATOM 1479 C CA . LEU A 1 178 ? -9.667 6.066 17.248 1.00 95.06 178 LEU A CA 1
ATOM 1480 C C . LEU A 1 178 ? -10.193 6.087 18.689 1.00 95.06 178 LEU A C 1
ATOM 1482 O O . LEU A 1 178 ? -9.624 5.423 19.547 1.00 95.06 178 LEU A O 1
ATOM 1486 N N . ALA A 1 179 ? -11.318 6.762 18.937 1.00 94.50 179 ALA A N 1
ATOM 1487 C CA . ALA A 1 179 ? -11.937 6.809 20.262 1.00 94.50 179 ALA A CA 1
ATOM 1488 C C . ALA A 1 179 ? -12.402 5.422 20.747 1.00 94.50 179 ALA A C 1
ATOM 1490 O O . ALA A 1 179 ? -12.270 5.100 21.923 1.00 94.50 179 ALA A O 1
ATOM 1491 N N . GLN A 1 180 ? -12.930 4.580 19.851 1.00 95.94 180 GLN A N 1
ATOM 1492 C CA . GLN A 1 180 ? -13.287 3.195 20.184 1.00 95.94 180 GLN A CA 1
ATOM 1493 C C . GLN A 1 180 ? -12.046 2.325 20.420 1.00 95.94 180 GLN A C 1
ATOM 1495 O O . GLN A 1 180 ? -12.056 1.493 21.324 1.00 95.94 180 GLN A O 1
ATOM 1500 N N . ILE A 1 181 ? -10.974 2.511 19.639 1.00 95.12 181 ILE A N 1
ATOM 1501 C CA . ILE A 1 181 ? -9.693 1.819 19.862 1.00 95.12 181 ILE A CA 1
ATOM 1502 C C . ILE A 1 181 ? -9.125 2.192 21.236 1.00 95.12 181 ILE A C 1
ATOM 1504 O O . ILE A 1 181 ? -8.734 1.307 21.994 1.00 95.12 181 ILE A O 1
ATOM 1508 N N . GLU A 1 182 ? -9.113 3.480 21.574 1.00 93.19 182 GLU A N 1
ATOM 1509 C CA . GLU A 1 182 ? -8.637 3.979 22.864 1.00 93.19 182 GLU A CA 1
ATOM 1510 C C . GLU A 1 182 ? -9.438 3.376 24.025 1.00 93.19 182 GLU A C 1
ATOM 1512 O O . GLU A 1 182 ? -8.853 2.875 24.985 1.00 93.19 182 GLU A O 1
ATOM 1517 N N . GLU A 1 183 ? -10.766 3.349 23.913 1.00 95.06 183 GLU A N 1
ATOM 1518 C CA . GLU A 1 183 ? -11.633 2.782 24.942 1.00 95.06 183 GLU A CA 1
ATOM 1519 C C . GLU A 1 183 ? -11.404 1.275 25.134 1.00 95.06 183 GLU A C 1
ATOM 1521 O O . GLU A 1 183 ? -11.259 0.795 26.260 1.00 95.06 183 GLU A O 1
ATOM 1526 N N . LEU A 1 184 ? -11.303 0.514 24.040 1.00 94.81 184 LEU A N 1
ATOM 1527 C CA . LEU A 1 184 ? -10.956 -0.906 24.108 1.00 94.81 184 LEU A CA 1
ATOM 1528 C C . LEU A 1 184 ? -9.584 -1.115 24.764 1.00 94.81 184 LEU A C 1
ATOM 1530 O O . LEU A 1 184 ? -9.410 -2.072 25.519 1.00 94.81 184 LEU A O 1
ATOM 1534 N N . GLY A 1 185 ? -8.620 -0.231 24.491 1.00 92.50 185 GLY A N 1
ATOM 1535 C CA . GLY A 1 185 ? -7.292 -0.246 25.102 1.00 92.50 185 GLY A CA 1
ATOM 1536 C C . GLY A 1 185 ? -7.343 -0.020 26.613 1.00 92.50 185 GLY A C 1
ATOM 1537 O O . GLY A 1 185 ? -6.831 -0.850 27.364 1.00 92.50 185 GLY A O 1
ATOM 1538 N N . LYS A 1 186 ? -8.028 1.040 27.064 1.00 93.06 186 LYS A N 1
ATOM 1539 C CA . LYS A 1 186 ? -8.215 1.370 28.492 1.00 93.06 186 LYS A CA 1
ATOM 1540 C C . LYS A 1 186 ? -8.854 0.231 29.287 1.00 93.06 186 LYS A C 1
ATOM 1542 O O . LYS A 1 186 ? -8.517 0.028 30.447 1.00 93.06 186 LYS A O 1
ATOM 1547 N N . ASN A 1 187 ? -9.732 -0.538 28.646 1.00 95.00 187 ASN A N 1
ATOM 1548 C CA . ASN A 1 187 ? -10.439 -1.662 29.260 1.00 95.00 187 ASN A CA 1
ATOM 1549 C C . ASN A 1 187 ? -9.748 -3.026 29.044 1.00 95.00 187 ASN A C 1
ATOM 1551 O O . ASN A 1 187 ? -10.366 -4.074 29.255 1.00 95.00 187 ASN A O 1
ATOM 1555 N N . GLY A 1 188 ? -8.492 -3.050 28.578 1.00 93.19 188 GLY A N 1
ATOM 1556 C CA . GLY A 1 188 ? -7.725 -4.288 28.397 1.00 93.19 188 GLY A CA 1
ATOM 1557 C C . GLY A 1 188 ? -8.328 -5.251 27.366 1.00 93.19 188 GLY A C 1
ATOM 1558 O O . GLY A 1 188 ? -8.164 -6.464 27.472 1.00 93.19 188 GLY A O 1
ATOM 1559 N N . LYS A 1 189 ? -9.071 -4.736 26.377 1.00 94.69 189 LYS A N 1
ATOM 1560 C CA . LYS A 1 189 ? -9.716 -5.529 25.312 1.00 94.69 189 LYS A CA 1
ATOM 1561 C C . LYS A 1 189 ? -8.907 -5.583 24.017 1.00 94.69 189 LYS A C 1
ATOM 1563 O O . LYS A 1 189 ? -9.379 -6.143 23.020 1.00 94.69 189 LYS A O 1
ATOM 1568 N N . LEU A 1 190 ? -7.694 -5.033 24.015 1.00 92.62 190 LEU A N 1
ATOM 1569 C CA . LEU A 1 190 ? -6.742 -5.105 22.909 1.00 92.62 190 LEU A CA 1
ATOM 1570 C C . LEU A 1 190 ? -5.527 -5.943 23.318 1.00 92.62 190 LEU A C 1
ATOM 1572 O O . LEU A 1 190 ? -4.927 -5.703 24.355 1.00 92.62 190 LEU A O 1
ATOM 1576 N N . ASN A 1 191 ? -5.149 -6.900 22.466 1.00 88.19 191 ASN A N 1
ATOM 1577 C CA . ASN A 1 191 ? -4.070 -7.862 22.738 1.00 88.19 191 ASN A CA 1
ATOM 1578 C C . ASN A 1 191 ? -2.862 -7.669 21.802 1.00 88.19 191 ASN A C 1
ATOM 1580 O O . ASN A 1 191 ? -2.131 -8.621 21.523 1.00 88.19 191 ASN A O 1
ATOM 1584 N N . ASN A 1 192 ? -2.685 -6.472 21.228 1.00 82.31 192 ASN A N 1
ATOM 1585 C CA . ASN A 1 192 ? -1.546 -6.220 20.345 1.00 82.31 192 ASN A CA 1
ATOM 1586 C C . ASN A 1 192 ? -0.257 -6.092 21.186 1.00 82.31 192 ASN A C 1
ATOM 1588 O O . ASN A 1 192 ? -0.278 -5.551 22.286 1.00 82.31 192 ASN A O 1
ATOM 1592 N N . LYS A 1 193 ? 0.866 -6.599 20.663 1.00 80.81 193 LYS A N 1
ATOM 1593 C CA . LYS A 1 193 ? 2.200 -6.483 21.291 1.00 80.81 193 LYS A CA 1
ATOM 1594 C C . LYS A 1 193 ? 3.065 -5.400 20.636 1.00 80.81 193 LYS A C 1
ATOM 1596 O O . LYS A 1 193 ? 4.281 -5.412 20.780 1.00 80.81 193 LYS A O 1
ATOM 1601 N N . ARG A 1 194 ? 2.468 -4.552 19.795 1.00 74.19 194 ARG A N 1
ATOM 1602 C CA . ARG A 1 194 ? 3.191 -3.594 18.937 1.00 74.19 194 ARG A CA 1
ATOM 1603 C C . ARG A 1 194 ? 3.016 -2.144 19.391 1.00 74.19 194 ARG A C 1
ATOM 1605 O O . ARG A 1 194 ? 3.454 -1.256 18.663 1.00 74.19 194 ARG A O 1
ATOM 1612 N N . SER A 1 195 ? 2.454 -1.954 20.588 1.00 65.88 195 SER A N 1
ATOM 1613 C CA . SER A 1 195 ? 2.115 -0.693 21.262 1.00 65.88 195 SER A CA 1
ATOM 1614 C C . SER A 1 195 ? 3.066 0.466 21.009 1.00 65.88 195 SER A C 1
ATOM 1616 O O . SER A 1 195 ? 2.622 1.586 20.780 1.00 65.88 195 SER A O 1
ATOM 1618 N N . ASP A 1 196 ? 4.361 0.175 21.018 1.00 60.25 196 ASP A N 1
ATOM 1619 C CA . ASP A 1 196 ? 5.421 1.180 21.035 1.00 60.25 196 ASP A CA 1
ATOM 1620 C C . ASP A 1 196 ? 5.668 1.792 19.648 1.00 60.25 196 ASP A C 1
ATOM 1622 O O . ASP A 1 196 ? 6.347 2.805 19.520 1.00 60.25 196 ASP A O 1
ATOM 1626 N N . THR A 1 197 ? 5.133 1.173 18.589 1.00 60.94 197 THR A N 1
ATOM 1627 C CA . THR A 1 197 ? 5.375 1.596 17.199 1.00 60.94 197 THR A CA 1
ATOM 1628 C C . THR A 1 197 ? 4.111 1.653 16.346 1.00 60.94 197 THR A C 1
ATOM 1630 O O . THR A 1 197 ? 4.030 2.488 15.446 1.00 60.94 197 THR A O 1
ATOM 1633 N N . ARG A 1 198 ? 3.136 0.759 16.577 1.00 69.12 198 ARG A N 1
ATOM 1634 C CA . ARG A 1 198 ? 1.926 0.572 15.752 1.00 69.12 198 ARG A CA 1
ATOM 1635 C C . ARG A 1 198 ? 0.784 -0.026 16.589 1.00 69.12 198 ARG A C 1
ATOM 1637 O O . ARG A 1 198 ? 0.992 -0.517 17.691 1.00 69.12 198 ARG A O 1
ATOM 1644 N N . GLY A 1 199 ? -0.439 -0.055 16.059 1.00 72.38 199 GLY A N 1
ATOM 1645 C CA . GLY A 1 199 ? -1.505 -0.896 16.631 1.00 72.38 199 GLY A CA 1
ATOM 1646 C C . GLY A 1 199 ? -2.612 -0.200 17.424 1.00 72.38 199 GLY A C 1
ATOM 1647 O O . GLY A 1 199 ? -3.678 -0.797 17.566 1.00 72.38 199 GLY A O 1
ATOM 1648 N N . TYR A 1 200 ? -2.404 1.033 17.895 1.00 82.56 200 TYR A N 1
ATOM 1649 C CA . TYR A 1 200 ? -3.431 1.823 18.606 1.00 82.56 200 TYR A CA 1
ATOM 1650 C C . TYR A 1 200 ? -3.891 3.073 17.853 1.00 82.56 200 TYR A C 1
ATOM 1652 O O . TYR A 1 200 ? -4.732 3.823 18.337 1.00 82.56 200 TYR A O 1
ATOM 1660 N N . THR A 1 201 ? -3.358 3.290 16.655 1.00 89.31 201 THR A N 1
ATOM 1661 C CA . THR A 1 201 ? -3.704 4.409 15.781 1.00 89.31 201 THR A CA 1
ATOM 1662 C C . THR A 1 201 ? -4.143 3.894 14.411 1.00 89.31 201 THR A C 1
ATOM 1664 O O . THR A 1 201 ? -4.123 2.685 14.141 1.00 89.31 201 THR A O 1
ATOM 1667 N N . LEU A 1 202 ? -4.577 4.808 13.541 1.00 94.38 202 LEU A N 1
ATOM 1668 C CA . LEU A 1 202 ? -4.802 4.502 12.134 1.00 94.38 202 LEU A CA 1
ATOM 1669 C C . LEU A 1 202 ? -3.513 4.689 11.332 1.00 94.38 202 LEU A C 1
ATOM 1671 O O . LEU A 1 202 ? -2.682 5.555 11.610 1.00 94.38 202 LEU A O 1
ATOM 1675 N N . GLU A 1 203 ? -3.382 3.885 10.292 1.00 93.81 203 GLU A N 1
ATOM 1676 C CA . GLU A 1 203 ? -2.233 3.817 9.408 1.00 93.81 203 GLU A CA 1
ATOM 1677 C C . GLU A 1 203 ? -2.667 4.136 7.984 1.00 93.81 203 GLU A C 1
ATOM 1679 O O . GLU A 1 203 ? -3.822 3.920 7.615 1.00 93.81 203 GLU A O 1
ATOM 1684 N N . ILE A 1 204 ? -1.733 4.643 7.183 1.00 96.25 204 ILE A N 1
ATOM 1685 C CA . ILE A 1 204 ? -1.976 4.812 5.753 1.00 96.25 204 ILE A CA 1
ATOM 1686 C C . ILE A 1 204 ? -1.919 3.425 5.114 1.00 96.25 204 ILE A C 1
ATOM 1688 O O . ILE A 1 204 ? -0.903 2.738 5.241 1.00 96.25 204 ILE A O 1
ATOM 1692 N N . ASP A 1 205 ? -2.984 3.052 4.419 1.00 97.62 205 ASP A N 1
ATOM 1693 C CA . ASP A 1 205 ? -3.044 1.868 3.569 1.00 97.62 205 ASP A CA 1
ATOM 1694 C C . ASP A 1 205 ? -3.208 2.272 2.100 1.00 97.62 205 ASP A C 1
ATOM 1696 O O . ASP A 1 205 ? -3.880 3.262 1.786 1.00 97.62 205 ASP A O 1
ATOM 1700 N N . ARG A 1 206 ? -2.613 1.475 1.208 1.00 97.06 206 ARG A N 1
ATOM 1701 C CA . ARG A 1 206 ? -2.881 1.524 -0.227 1.00 97.06 206 ARG A CA 1
ATOM 1702 C C . ARG A 1 206 ? -3.980 0.516 -0.542 1.00 97.06 206 ARG A C 1
ATOM 1704 O O . ARG A 1 206 ? -3.804 -0.690 -0.365 1.00 97.06 206 ARG A O 1
ATOM 1711 N N . LYS A 1 207 ? -5.101 1.007 -1.063 1.00 96.81 207 LYS A N 1
ATOM 1712 C CA . LYS A 1 207 ? -6.240 0.191 -1.496 1.00 96.81 207 LYS A CA 1
ATOM 1713 C C . LYS A 1 207 ? -5.764 -0.886 -2.466 1.00 96.81 207 LYS A C 1
ATOM 1715 O O . LYS A 1 207 ? -5.971 -2.067 -2.203 1.00 96.81 207 LYS A O 1
ATOM 1720 N N . LEU A 1 208 ? -5.042 -0.487 -3.511 1.00 95.50 208 LEU A N 1
ATOM 1721 C CA . LEU A 1 208 ? -4.298 -1.376 -4.393 1.00 95.50 208 LEU A CA 1
ATOM 1722 C C . LEU A 1 208 ? -2.797 -1.303 -4.043 1.00 95.50 208 LEU A C 1
ATOM 1724 O O . LEU A 1 208 ? -2.129 -0.315 -4.362 1.00 95.50 208 LEU A O 1
ATOM 1728 N N . PRO A 1 209 ? -2.261 -2.325 -3.356 1.00 93.06 209 PRO A N 1
ATOM 1729 C CA . PRO A 1 209 ? -0.947 -2.300 -2.710 1.00 93.06 209 PRO A CA 1
ATOM 1730 C C . PRO A 1 209 ? 0.230 -2.204 -3.680 1.00 93.06 209 PRO A C 1
ATOM 1732 O O . PRO A 1 209 ? 1.283 -1.709 -3.304 1.00 93.06 209 PRO A O 1
ATOM 1735 N N . ASN A 1 210 ? 0.069 -2.641 -4.928 1.00 92.44 210 ASN A N 1
ATOM 1736 C CA . ASN A 1 210 ? 1.146 -2.620 -5.921 1.00 92.44 210 ASN A CA 1
ATOM 1737 C C . ASN A 1 210 ? 1.145 -1.347 -6.787 1.00 92.44 210 ASN A C 1
ATOM 1739 O O . ASN A 1 210 ? 1.974 -1.225 -7.683 1.00 92.44 210 ASN A O 1
ATOM 1743 N N . LEU A 1 211 ? 0.235 -0.402 -6.522 1.00 94.62 211 LEU A N 1
ATOM 1744 C CA . LEU A 1 211 ? 0.223 0.908 -7.170 1.00 94.62 211 LEU A CA 1
ATOM 1745 C C . LEU A 1 211 ? 0.917 1.976 -6.309 1.00 94.62 211 LEU A C 1
ATOM 1747 O O . LEU A 1 211 ? 1.223 1.786 -5.125 1.00 94.62 211 LEU A O 1
ATOM 1751 N N . GLU A 1 212 ? 1.150 3.127 -6.930 1.00 95.94 212 GLU A N 1
ATOM 1752 C CA . GLU A 1 212 ? 1.679 4.334 -6.298 1.00 95.94 212 GLU A CA 1
ATOM 1753 C C . GLU A 1 212 ? 0.765 4.848 -5.166 1.00 95.94 212 GLU A C 1
ATOM 1755 O O . GLU A 1 212 ? -0.440 4.568 -5.114 1.00 95.94 212 GLU A O 1
ATOM 1760 N N . TYR A 1 213 ? 1.338 5.620 -4.240 1.00 97.00 213 TYR A N 1
ATOM 1761 C CA . TYR A 1 213 ? 0.546 6.412 -3.305 1.00 97.00 213 TYR A CA 1
ATOM 1762 C C . TYR A 1 213 ? -0.101 7.562 -4.082 1.00 97.00 213 TYR A C 1
ATOM 1764 O O . TYR A 1 213 ? 0.578 8.397 -4.671 1.00 97.00 213 TYR A O 1
ATOM 1772 N N . SER A 1 214 ? -1.427 7.618 -4.059 1.00 96.88 214 SER A N 1
ATOM 1773 C CA . SER A 1 214 ? -2.213 8.727 -4.598 1.00 96.88 214 SER A CA 1
ATOM 1774 C C . SER A 1 214 ? -3.391 9.031 -3.683 1.00 96.88 214 SER A C 1
ATOM 1776 O O . SER A 1 214 ? -3.752 8.212 -2.827 1.00 96.88 214 SER A O 1
ATOM 1778 N N . LYS A 1 215 ? -4.033 10.181 -3.888 1.00 97.06 215 LYS A N 1
ATOM 1779 C CA . LYS A 1 215 ? -5.281 10.525 -3.198 1.00 97.06 215 LYS A CA 1
ATOM 1780 C C . LYS A 1 215 ? -6.343 9.430 -3.356 1.00 97.06 215 LYS A C 1
ATOM 1782 O O . LYS A 1 215 ? -7.044 9.087 -2.403 1.00 97.06 215 LYS A O 1
ATOM 1787 N N . GLU A 1 216 ? -6.454 8.865 -4.552 1.00 95.06 216 GLU A N 1
ATOM 1788 C CA . GLU A 1 216 ? -7.432 7.839 -4.903 1.00 95.06 216 GLU A CA 1
ATOM 1789 C C . GLU A 1 216 ? -7.048 6.474 -4.332 1.00 95.06 216 GLU A C 1
ATOM 1791 O O . GLU A 1 216 ? -7.927 5.733 -3.886 1.00 95.06 216 GLU A O 1
ATOM 1796 N N . ASN A 1 217 ? -5.755 6.143 -4.297 1.00 97.00 217 ASN A N 1
ATOM 1797 C CA . ASN A 1 217 ? -5.278 4.835 -3.863 1.00 97.00 217 ASN A CA 1
ATOM 1798 C C . ASN A 1 217 ? -5.001 4.748 -2.353 1.00 97.00 217 ASN A C 1
ATOM 1800 O O . ASN A 1 217 ? -4.838 3.650 -1.838 1.00 97.00 217 ASN A O 1
ATOM 1804 N N . CYS A 1 218 ? -4.990 5.856 -1.609 1.00 97.81 218 CYS A N 1
ATOM 1805 C CA . CYS A 1 218 ? -4.718 5.826 -0.168 1.00 97.81 218 CYS A CA 1
ATOM 1806 C C . CYS A 1 218 ? -5.986 5.928 0.689 1.00 97.81 218 CYS A C 1
ATOM 1808 O O . CYS A 1 218 ? -7.025 6.460 0.274 1.00 97.81 218 CYS A O 1
ATOM 1810 N N . CYS A 1 219 ? -5.918 5.385 1.903 1.00 97.94 219 CYS A N 1
ATOM 1811 C CA . CYS A 1 219 ? -6.921 5.576 2.946 1.00 97.94 219 CYS A CA 1
ATOM 1812 C C . CYS A 1 219 ? -6.326 5.394 4.349 1.00 97.94 219 CYS A C 1
ATOM 1814 O O . CYS A 1 219 ? -5.203 4.915 4.497 1.00 97.94 219 CYS A O 1
ATOM 1816 N N . MET A 1 220 ? -7.093 5.764 5.380 1.00 98.12 220 MET A N 1
ATOM 1817 C CA . MET A 1 220 ? -6.750 5.457 6.769 1.00 98.12 220 MET A CA 1
ATOM 1818 C C . MET A 1 220 ? -7.388 4.131 7.175 1.00 98.12 220 MET A C 1
ATOM 1820 O O . MET A 1 220 ? -8.606 3.962 7.070 1.00 98.12 220 MET A O 1
ATOM 1824 N N . ALA A 1 221 ? -6.577 3.196 7.657 1.00 98.25 221 ALA A N 1
ATOM 1825 C CA . ALA A 1 221 ? -6.995 1.872 8.096 1.00 98.25 221 ALA A CA 1
ATOM 1826 C C . ALA A 1 221 ? -6.510 1.606 9.523 1.00 98.25 221 ALA A C 1
ATOM 1828 O O . ALA A 1 221 ? -5.426 2.030 9.911 1.00 98.25 221 ALA A O 1
ATOM 1829 N N . CYS A 1 222 ? -7.293 0.884 10.325 1.00 97.00 222 CYS A N 1
ATOM 1830 C CA . CYS A 1 222 ? -6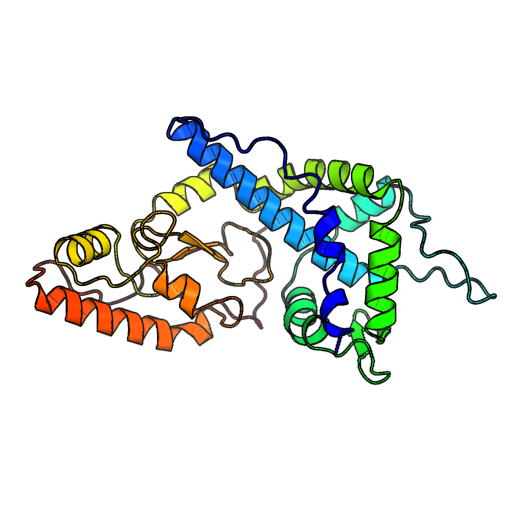.783 0.395 11.603 1.00 97.00 222 CYS A CA 1
ATOM 1831 C C . CYS A 1 222 ? -5.744 -0.703 11.358 1.00 97.00 222 CYS A C 1
ATOM 1833 O O . CYS A 1 222 ? -5.812 -1.423 10.358 1.00 97.00 222 CYS A O 1
ATOM 1835 N N . TYR A 1 223 ? -4.830 -0.866 12.313 1.00 94.88 223 TYR A N 1
ATOM 1836 C CA . TYR A 1 223 ? -3.769 -1.871 12.263 1.00 94.88 223 TYR A CA 1
ATOM 1837 C C . TYR A 1 223 ? -4.276 -3.265 11.870 1.00 94.88 223 TYR A C 1
ATOM 1839 O O . TYR A 1 223 ? -3.709 -3.898 10.984 1.00 94.88 223 TYR A O 1
ATOM 1847 N N . TRP A 1 224 ? -5.375 -3.734 12.470 1.00 96.31 224 TRP A N 1
ATOM 1848 C CA . TRP A 1 224 ? -5.910 -5.069 12.187 1.00 96.31 224 TRP A CA 1
ATOM 1849 C C . TRP A 1 224 ? -6.410 -5.222 10.754 1.00 96.31 224 TRP A C 1
ATOM 1851 O O . TRP A 1 224 ? -6.143 -6.245 10.137 1.00 96.31 224 TRP A O 1
ATOM 1861 N N . CYS A 1 225 ? -7.099 -4.216 10.207 1.00 97.94 225 CYS A N 1
ATOM 1862 C CA . CYS A 1 225 ? -7.544 -4.268 8.815 1.00 97.94 225 CYS A CA 1
ATOM 1863 C C . CYS A 1 225 ? -6.360 -4.202 7.854 1.00 97.94 225 CYS A C 1
ATOM 1865 O O . CYS A 1 225 ? -6.299 -5.009 6.939 1.00 97.94 225 CYS A O 1
ATOM 1867 N N . ASN A 1 226 ? -5.405 -3.300 8.094 1.00 96.56 226 ASN A N 1
ATOM 1868 C CA . ASN A 1 226 ? -4.216 -3.167 7.254 1.00 96.56 226 ASN A CA 1
ATOM 1869 C C . ASN A 1 226 ? -3.415 -4.485 7.198 1.00 96.56 226 ASN A C 1
ATOM 1871 O O . ASN A 1 226 ? -3.099 -4.998 6.129 1.00 96.56 226 ASN A O 1
ATOM 1875 N N . ASN A 1 227 ? -3.178 -5.108 8.359 1.00 94.50 227 ASN A N 1
ATOM 1876 C CA . ASN A 1 227 ? -2.434 -6.369 8.440 1.00 94.50 227 ASN A CA 1
ATOM 1877 C C . ASN A 1 227 ? -3.226 -7.581 7.930 1.00 94.50 227 ASN A C 1
ATOM 1879 O O . ASN A 1 227 ? -2.609 -8.531 7.471 1.00 94.50 227 ASN A O 1
ATOM 1883 N N . ALA A 1 228 ? -4.558 -7.583 8.026 1.00 97.00 228 ALA A N 1
ATOM 1884 C CA . ALA A 1 228 ? -5.376 -8.673 7.490 1.00 97.00 228 ALA A CA 1
ATOM 1885 C C . ALA A 1 228 ? -5.581 -8.556 5.973 1.00 97.00 228 ALA A C 1
ATOM 1887 O O . ALA A 1 228 ? -5.689 -9.574 5.298 1.00 97.00 228 ALA A O 1
ATOM 1888 N N . LYS A 1 229 ? -5.630 -7.329 5.439 1.00 97.56 229 LYS A N 1
ATOM 1889 C CA . LYS A 1 229 ? -5.737 -7.071 4.000 1.00 97.56 229 LYS A CA 1
ATOM 1890 C C . LYS A 1 229 ? -4.450 -7.456 3.281 1.00 97.56 229 LYS A C 1
ATOM 1892 O O . LYS A 1 229 ? -4.511 -8.123 2.252 1.00 97.56 229 LYS A O 1
ATOM 1897 N N . THR A 1 230 ? -3.301 -7.097 3.863 1.00 94.12 230 THR A N 1
ATOM 1898 C CA . THR A 1 230 ? -1.969 -7.322 3.281 1.00 94.12 230 THR A CA 1
ATOM 1899 C C . THR A 1 230 ? -1.843 -6.722 1.870 1.00 94.12 230 THR A C 1
ATOM 1901 O O . THR A 1 230 ? -2.653 -5.883 1.462 1.00 94.12 230 THR A O 1
ATOM 1904 N N . ASP A 1 231 ? -0.836 -7.173 1.121 1.00 92.44 231 ASP A N 1
ATOM 1905 C CA . ASP A 1 231 ? -0.715 -6.883 -0.306 1.00 92.44 231 ASP A CA 1
ATOM 1906 C C . ASP A 1 231 ? -1.571 -7.829 -1.185 1.00 92.44 231 ASP A C 1
ATOM 1908 O O . ASP A 1 231 ? -1.562 -7.708 -2.409 1.00 92.44 231 ASP A O 1
ATOM 1912 N N . GLU A 1 232 ? -2.303 -8.762 -0.564 1.00 93.19 232 GLU A N 1
ATOM 1913 C CA . GLU A 1 232 ? -3.050 -9.838 -1.228 1.00 93.19 232 GLU A CA 1
ATOM 1914 C C . GLU A 1 232 ? -4.445 -9.416 -1.689 1.00 93.19 232 GLU A C 1
ATOM 1916 O O . GLU A 1 232 ? -4.819 -9.699 -2.819 1.00 93.19 232 GLU A O 1
ATOM 1921 N N . PHE A 1 233 ? -5.233 -8.760 -0.830 1.00 96.19 2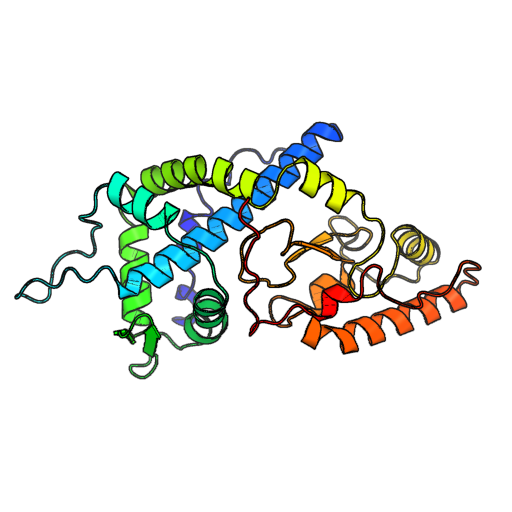33 PHE A N 1
ATOM 1922 C CA . PHE A 1 233 ? -6.650 -8.524 -1.112 1.00 96.19 233 PHE A CA 1
ATOM 1923 C C . PHE A 1 233 ? -6.907 -7.109 -1.624 1.00 96.19 233 PHE A C 1
ATOM 1925 O O . PHE A 1 233 ? -6.492 -6.117 -1.009 1.00 96.19 233 PHE A O 1
ATOM 1932 N N . SER A 1 234 ? -7.691 -6.997 -2.698 1.00 96.19 234 SER A N 1
ATOM 1933 C CA . SER A 1 234 ? -8.342 -5.735 -3.043 1.00 96.19 234 SER A CA 1
ATOM 1934 C C . SER A 1 234 ? -9.399 -5.381 -1.986 1.00 96.19 234 SER A C 1
ATOM 1936 O O . SER A 1 234 ? -9.894 -6.261 -1.274 1.00 96.19 234 SER A O 1
ATOM 1938 N N . PRO A 1 235 ? -9.815 -4.110 -1.858 1.00 97.81 235 PRO A N 1
ATOM 1939 C CA . PRO A 1 235 ? -10.894 -3.750 -0.945 1.00 97.81 235 PRO A CA 1
ATOM 1940 C C . PRO A 1 235 ? -12.175 -4.554 -1.175 1.00 97.81 235 PRO A C 1
ATOM 1942 O O . PRO A 1 235 ? -12.812 -4.976 -0.211 1.00 97.81 235 PRO A O 1
ATOM 1945 N N . ARG A 1 236 ? -12.532 -4.812 -2.438 1.00 97.12 236 ARG A N 1
ATOM 1946 C CA . ARG A 1 236 ? -13.702 -5.615 -2.797 1.00 97.12 236 ARG A CA 1
ATOM 1947 C C . ARG A 1 236 ? -13.642 -7.029 -2.220 1.00 97.12 236 ARG A C 1
ATOM 1949 O O . ARG A 1 236 ? -14.623 -7.478 -1.632 1.00 97.12 236 ARG A O 1
ATOM 1956 N N . GLU A 1 237 ? -12.503 -7.702 -2.359 1.00 97.62 237 GLU A N 1
ATOM 1957 C CA . GLU A 1 237 ? -12.272 -9.043 -1.802 1.00 97.62 237 GLU A CA 1
ATOM 1958 C C . GLU A 1 237 ? -12.187 -9.021 -0.274 1.00 97.62 237 GLU A C 1
ATOM 1960 O O . GLU A 1 237 ? -12.638 -9.948 0.396 1.00 97.62 237 GLU A O 1
ATOM 1965 N N . PHE A 1 238 ? -11.651 -7.937 0.291 1.00 98.44 238 PHE A N 1
ATOM 1966 C CA . PHE A 1 238 ? -11.456 -7.785 1.728 1.00 98.44 238 PHE A CA 1
ATOM 1967 C C . PHE A 1 238 ? -12.752 -7.491 2.503 1.00 98.44 238 PHE A C 1
ATOM 1969 O O . PHE A 1 238 ? -12.806 -7.704 3.717 1.00 98.44 238 PHE A O 1
ATOM 1976 N N . LYS A 1 239 ? -13.814 -7.030 1.829 1.00 98.44 239 LYS A N 1
ATOM 1977 C CA . LYS A 1 239 ? -15.104 -6.665 2.440 1.00 98.44 239 LYS A CA 1
ATOM 1978 C C . LYS A 1 239 ? -15.636 -7.684 3.471 1.00 98.44 239 LYS A C 1
ATOM 1980 O O . LYS A 1 239 ? -15.847 -7.277 4.616 1.00 98.44 239 LYS A O 1
ATOM 1985 N N . PRO A 1 240 ? -15.826 -8.982 3.153 1.00 98.44 240 PRO A N 1
ATOM 1986 C CA . PRO A 1 240 ? -16.335 -9.956 4.128 1.00 98.44 240 PRO A CA 1
ATOM 1987 C C . PRO A 1 240 ? -15.432 -10.119 5.364 1.00 98.44 240 PRO A C 1
ATOM 1989 O O . PRO A 1 240 ? -15.929 -10.339 6.471 1.00 98.44 240 PRO A O 1
ATOM 1992 N N . ILE A 1 241 ? -14.111 -9.970 5.208 1.00 98.56 241 ILE A N 1
ATOM 1993 C CA . ILE A 1 241 ? -13.151 -10.030 6.321 1.00 98.56 241 ILE A CA 1
ATOM 1994 C C . ILE A 1 241 ? -13.299 -8.784 7.202 1.00 98.56 241 ILE A C 1
ATOM 1996 O O . ILE A 1 241 ? -13.394 -8.893 8.427 1.00 98.56 241 ILE A O 1
ATOM 2000 N N . ALA A 1 242 ? -13.385 -7.602 6.589 1.00 98.44 242 ALA A N 1
ATOM 2001 C CA . ALA A 1 242 ? -13.588 -6.341 7.294 1.00 98.44 242 ALA A CA 1
ATOM 2002 C C . ALA A 1 242 ? -14.906 -6.317 8.089 1.00 98.44 242 ALA A C 1
ATOM 2004 O O . ALA A 1 242 ? -14.935 -5.815 9.215 1.00 98.44 242 ALA A O 1
ATOM 2005 N N . GLU A 1 243 ? -15.977 -6.904 7.549 1.00 98.31 243 GLU A N 1
ATOM 2006 C CA . GLU A 1 243 ? -17.256 -7.087 8.246 1.00 98.31 243 GLU A CA 1
ATOM 2007 C C . GLU A 1 243 ? -17.132 -8.036 9.447 1.00 98.31 243 GLU A C 1
ATOM 2009 O O . GLU A 1 243 ? -17.673 -7.753 10.517 1.00 98.31 243 GLU A O 1
ATOM 2014 N N . GLY A 1 244 ? -16.382 -9.135 9.319 1.00 98.44 244 GLY A N 1
ATOM 2015 C CA . GLY A 1 244 ? -16.081 -10.023 10.448 1.00 98.44 244 GLY A CA 1
ATOM 2016 C C . GLY A 1 244 ? -15.291 -9.324 11.561 1.00 98.44 244 GLY A C 1
ATOM 2017 O O . GLY A 1 244 ? -15.616 -9.457 12.745 1.00 98.44 244 GLY A O 1
ATOM 2018 N N . ILE A 1 245 ? -14.304 -8.509 11.181 1.00 98.31 245 ILE A N 1
ATOM 2019 C CA . ILE A 1 245 ? -13.538 -7.669 12.110 1.00 98.31 245 ILE A CA 1
ATOM 2020 C C . ILE A 1 245 ? -14.463 -6.657 12.806 1.00 98.31 245 ILE A C 1
ATOM 2022 O O . ILE A 1 245 ? -14.400 -6.513 14.026 1.00 98.31 245 ILE A O 1
ATOM 2026 N N . ARG A 1 246 ? -15.362 -5.995 12.064 1.00 98.19 246 ARG A N 1
ATOM 2027 C CA . ARG A 1 246 ? -16.345 -5.045 12.614 1.00 98.19 246 ARG A CA 1
ATOM 2028 C C . ARG A 1 246 ? -17.236 -5.691 13.672 1.00 98.19 246 ARG A C 1
ATOM 2030 O O . ARG A 1 246 ? -17.354 -5.141 14.764 1.00 98.19 246 ARG A O 1
ATOM 2037 N N . ARG A 1 247 ? -17.812 -6.864 13.379 1.00 98.00 247 ARG A N 1
ATOM 2038 C CA . ARG A 1 247 ? -18.644 -7.614 14.340 1.00 98.00 247 ARG A CA 1
ATOM 2039 C C . ARG A 1 247 ? -17.888 -7.886 15.641 1.00 98.00 247 ARG A C 1
ATOM 2041 O O . ARG A 1 247 ? -18.393 -7.589 16.718 1.00 98.00 247 ARG A O 1
ATOM 2048 N N . THR A 1 248 ? -16.636 -8.332 15.528 1.00 97.62 248 THR A N 1
ATOM 2049 C CA . THR A 1 248 ? -15.762 -8.559 16.691 1.00 97.62 248 THR A CA 1
ATOM 2050 C C . THR A 1 248 ? -15.562 -7.282 17.519 1.00 97.62 248 THR A C 1
ATOM 2052 O O . THR A 1 248 ? -15.553 -7.335 18.749 1.00 97.62 248 THR A O 1
ATOM 2055 N N . TRP A 1 249 ? -15.407 -6.117 16.879 1.00 97.25 249 TRP A N 1
ATOM 2056 C CA . TRP A 1 249 ? -15.285 -4.849 17.607 1.00 97.25 249 TRP A CA 1
ATOM 2057 C C . TRP A 1 249 ? -16.565 -4.461 18.332 1.00 97.25 249 TRP A C 1
ATOM 2059 O O . TRP A 1 249 ? -16.490 -4.094 19.504 1.00 97.25 249 TRP A O 1
ATOM 2069 N N . ASN A 1 250 ? -17.720 -4.597 17.683 1.00 97.62 250 ASN A N 1
ATOM 2070 C CA . ASN A 1 250 ? -19.012 -4.312 18.307 1.00 97.62 250 ASN A CA 1
ATOM 2071 C C . ASN A 1 250 ? -19.245 -5.190 19.544 1.00 97.62 250 ASN A C 1
ATOM 2073 O O . ASN A 1 250 ? -19.646 -4.682 20.590 1.00 97.62 250 ASN A O 1
ATOM 2077 N N . GLU A 1 251 ? -18.911 -6.481 19.478 1.00 96.88 251 GLU A N 1
ATOM 2078 C CA . GLU A 1 251 ? -19.000 -7.392 20.627 1.00 96.88 251 GLU A CA 1
ATOM 2079 C C . GLU A 1 251 ? -18.104 -6.952 21.791 1.00 96.88 251 GLU A C 1
ATOM 2081 O O . GLU A 1 251 ? -18.549 -6.911 22.941 1.00 96.88 251 GLU A O 1
ATOM 2086 N N . ARG A 1 252 ? -16.851 -6.571 21.512 1.00 96.94 252 ARG A N 1
ATOM 2087 C CA . ARG A 1 252 ? -15.926 -6.107 22.557 1.00 96.94 252 ARG A CA 1
ATOM 2088 C C . ARG A 1 252 ? -16.357 -4.780 23.172 1.00 96.94 252 ARG A C 1
ATOM 2090 O O . ARG A 1 252 ? -16.246 -4.631 24.385 1.00 96.94 252 ARG A O 1
ATOM 2097 N N . LEU A 1 253 ? -16.855 -3.847 22.359 1.00 97.12 253 LEU A N 1
ATOM 2098 C CA . LEU A 1 253 ? -17.384 -2.560 22.819 1.00 97.12 253 LEU A CA 1
ATOM 2099 C C . LEU A 1 253 ? -18.621 -2.761 23.704 1.00 97.12 253 LEU A C 1
ATOM 2101 O O . LEU A 1 253 ? -18.716 -2.178 24.783 1.00 97.12 253 LEU A O 1
ATOM 2105 N N . LYS A 1 254 ? -19.530 -3.657 23.307 1.00 96.06 254 LYS A N 1
ATOM 2106 C CA . LYS A 1 254 ? -20.696 -4.029 24.115 1.00 96.06 254 LYS A CA 1
ATOM 2107 C C . LYS A 1 254 ? -20.288 -4.652 25.452 1.00 96.06 254 LYS A C 1
ATOM 2109 O O . LYS A 1 254 ? -20.866 -4.316 26.481 1.00 96.06 254 LYS A O 1
ATOM 2114 N N . ALA A 1 255 ? -19.274 -5.519 25.456 1.00 95.88 255 ALA A N 1
ATOM 2115 C CA . ALA A 1 255 ? -18.787 -6.187 26.665 1.00 95.88 255 ALA A CA 1
ATOM 2116 C C . ALA A 1 255 ? -18.183 -5.232 27.712 1.00 95.88 255 ALA A C 1
ATOM 2118 O O . ALA A 1 255 ? -18.081 -5.608 28.877 1.00 95.88 255 ALA A O 1
ATOM 2119 N N . ILE A 1 256 ? -17.782 -4.022 27.314 1.00 96.31 256 ILE A N 1
ATOM 2120 C CA . ILE A 1 256 ? -17.290 -2.974 28.225 1.00 96.31 256 ILE A CA 1
ATOM 2121 C C . ILE A 1 256 ? -18.342 -1.891 28.499 1.00 96.31 256 ILE A C 1
ATOM 2123 O O . ILE A 1 256 ? -18.026 -0.867 29.091 1.00 96.31 256 ILE A O 1
ATOM 2127 N N . GLY A 1 257 ? -19.588 -2.096 28.060 1.00 93.56 257 GLY A N 1
ATOM 2128 C CA . GLY A 1 257 ? -20.671 -1.136 28.267 1.00 93.56 257 GLY A CA 1
ATOM 2129 C C . GLY A 1 257 ? -20.497 0.172 27.493 1.00 93.56 257 GLY A C 1
ATOM 2130 O O . GLY A 1 257 ? -21.027 1.197 27.920 1.00 93.56 257 GLY A O 1
ATOM 2131 N N . TYR A 1 258 ? -19.766 0.167 26.371 1.00 92.00 258 TYR A N 1
ATOM 2132 C CA . TYR A 1 258 ? -19.609 1.365 25.550 1.00 92.00 258 TYR A CA 1
ATOM 2133 C C . TYR A 1 258 ? -20.972 1.813 25.015 1.00 92.00 258 TYR A C 1
ATOM 2135 O O . TYR A 1 258 ? -21.603 1.111 24.229 1.00 92.00 258 TYR A O 1
ATOM 2143 N N . SER A 1 259 ? -21.433 2.979 25.466 1.00 76.69 259 SER A N 1
ATOM 2144 C CA . SER A 1 259 ? -22.797 3.468 25.242 1.00 76.69 259 SER A CA 1
ATOM 2145 C C . SER A 1 259 ? -22.990 4.225 23.928 1.00 76.69 259 SER A C 1
ATOM 2147 O O . SER A 1 259 ? -24.121 4.585 23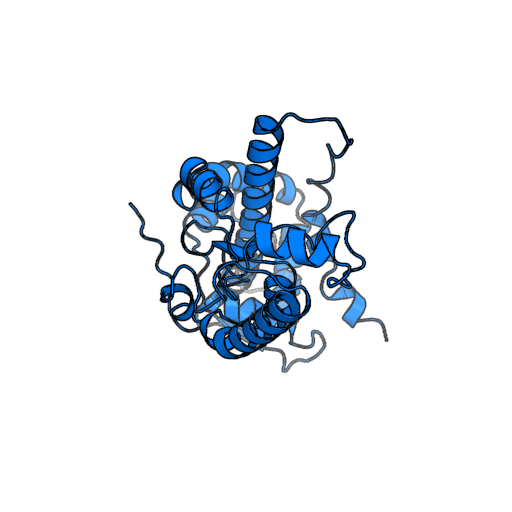.599 1.00 76.69 259 SER A O 1
ATOM 2149 N N . LYS A 1 260 ? -21.912 4.490 23.174 1.00 78.81 260 LYS A N 1
ATOM 2150 C CA . LYS A 1 260 ? -22.033 5.126 21.855 1.00 78.81 260 LYS A CA 1
ATOM 2151 C C . LYS A 1 260 ? -22.496 4.125 20.802 1.00 78.81 260 LYS A C 1
ATOM 2153 O O . LYS A 1 260 ? -22.433 2.913 20.993 1.00 78.81 260 LYS A O 1
ATOM 2158 N N . GLU A 1 261 ? -22.933 4.674 19.675 1.00 81.44 261 GLU A N 1
ATOM 2159 C CA . GLU A 1 261 ? -23.469 3.917 18.551 1.00 81.44 261 GLU A CA 1
ATOM 2160 C C . GLU A 1 261 ? -22.547 2.775 18.102 1.00 81.44 261 GLU A C 1
ATOM 2162 O O . GLU A 1 261 ? -21.325 2.917 17.984 1.00 81.44 261 GLU A O 1
ATOM 2167 N N . GLU A 1 262 ? -23.181 1.635 17.832 1.00 90.00 262 GLU A N 1
ATOM 2168 C CA . GLU A 1 262 ? -22.565 0.476 17.200 1.00 90.00 262 GLU A CA 1
ATOM 2169 C C . GLU A 1 262 ? -21.971 0.852 15.833 1.00 90.00 262 GLU A C 1
ATOM 2171 O O . GLU A 1 262 ? -22.531 1.670 15.098 1.00 90.00 262 GLU A O 1
ATOM 2176 N N . ILE A 1 263 ? -20.859 0.219 15.448 1.00 94.81 263 ILE A N 1
ATOM 2177 C CA . ILE A 1 263 ? -20.308 0.383 14.104 1.00 94.81 263 ILE A CA 1
ATOM 2178 C C . ILE A 1 263 ? -21.236 -0.342 13.123 1.00 94.81 263 ILE A C 1
ATOM 2180 O O . ILE A 1 263 ? -21.212 -1.571 13.033 1.00 94.81 263 ILE A O 1
ATOM 2184 N N . LYS A 1 264 ? -22.065 0.417 12.399 1.00 92.31 264 LYS A N 1
ATOM 2185 C CA . LYS A 1 264 ? -23.045 -0.123 11.439 1.00 92.31 264 LYS A CA 1
ATOM 2186 C C . LYS A 1 264 ? -22.429 -0.370 10.067 1.00 92.31 264 LYS A C 1
ATOM 2188 O O . LYS A 1 264 ? -22.602 -1.447 9.498 1.00 92.31 264 LYS A O 1
ATOM 2193 N N . ASP A 1 265 ? -21.673 0.601 9.560 1.00 93.12 265 ASP A N 1
ATOM 2194 C CA . ASP A 1 265 ? -21.037 0.508 8.248 1.00 93.12 265 ASP A CA 1
ATOM 2195 C C . ASP A 1 265 ? -19.666 1.198 8.175 1.00 93.12 265 ASP A C 1
ATOM 2197 O O . ASP A 1 265 ? -19.157 1.723 9.167 1.00 93.12 265 ASP A O 1
ATOM 2201 N N . VAL A 1 266 ? -19.038 1.140 7.000 1.00 96.00 266 VAL A N 1
ATOM 2202 C CA . VAL A 1 266 ? -17.847 1.918 6.668 1.00 96.00 266 VAL A CA 1
ATOM 2203 C C . VAL A 1 266 ? -18.163 3.400 6.487 1.00 96.00 266 VAL A C 1
ATOM 2205 O O . VAL A 1 266 ? -19.283 3.747 6.120 1.00 96.00 266 VAL A O 1
ATOM 2208 N N . PRO A 1 267 ? -17.161 4.284 6.650 1.00 95.44 267 PRO A N 1
ATOM 2209 C CA . PRO A 1 267 ? -17.334 5.713 6.396 1.00 95.44 267 PRO A CA 1
ATOM 2210 C C . PRO A 1 267 ? -17.691 6.049 4.939 1.00 95.44 267 PRO A C 1
ATOM 2212 O O . PRO A 1 267 ? -18.373 7.037 4.694 1.00 95.44 267 PRO A O 1
ATOM 2215 N N . ASP A 1 268 ? -17.209 5.255 3.976 1.00 96.62 268 ASP A N 1
ATOM 2216 C CA . ASP A 1 268 ? -17.478 5.439 2.546 1.00 96.62 268 ASP A CA 1
ATOM 2217 C C . ASP A 1 268 ? -17.628 4.075 1.844 1.00 96.62 268 ASP A C 1
ATOM 2219 O O . ASP A 1 268 ? -16.620 3.399 1.607 1.00 96.62 268 ASP A O 1
ATOM 2223 N N . PRO A 1 269 ? -18.858 3.652 1.489 1.00 96.44 269 PRO A N 1
ATOM 2224 C CA . PRO A 1 269 ? -19.111 2.377 0.815 1.00 96.44 269 PRO A CA 1
ATOM 2225 C C . PRO A 1 269 ? -18.412 2.223 -0.541 1.00 96.44 269 PRO A C 1
ATOM 2227 O O . PRO A 1 269 ? -18.208 1.091 -0.985 1.00 96.44 269 PRO A O 1
ATOM 2230 N N . LYS A 1 270 ? -17.991 3.325 -1.181 1.00 95.69 270 LYS A N 1
ATOM 2231 C CA . LYS A 1 270 ? -17.253 3.282 -2.454 1.00 95.69 270 LYS A CA 1
ATOM 2232 C C . LYS A 1 270 ? -15.897 2.603 -2.327 1.00 95.69 270 LYS A C 1
ATOM 2234 O O . LYS A 1 270 ? -15.331 2.183 -3.333 1.00 95.69 270 LYS A O 1
ATOM 2239 N N . ILE A 1 271 ? -15.370 2.436 -1.109 1.00 96.69 271 ILE A N 1
ATOM 2240 C CA . ILE A 1 271 ? -14.134 1.677 -0.900 1.00 96.69 271 ILE A CA 1
ATOM 2241 C C . ILE A 1 271 ? -14.232 0.256 -1.467 1.00 96.69 271 ILE A C 1
ATOM 2243 O O . ILE A 1 271 ? -13.241 -0.264 -1.964 1.00 96.69 271 ILE A O 1
ATOM 2247 N N . TRP A 1 272 ? -15.426 -0.338 -1.490 1.00 96.94 272 TRP A N 1
ATOM 2248 C CA . TRP A 1 272 ? -15.664 -1.684 -2.016 1.00 96.94 272 TRP A CA 1
ATOM 2249 C C . TRP A 1 272 ? -15.686 -1.774 -3.544 1.00 96.94 272 TRP A C 1
ATOM 2251 O O . TRP A 1 272 ? -15.781 -2.871 -4.092 1.00 96.94 272 TRP A O 1
ATOM 2261 N N . GLU A 1 273 ? -15.606 -0.644 -4.247 1.00 94.38 273 GLU A N 1
ATOM 2262 C CA . GLU A 1 273 ? -15.576 -0.615 -5.709 1.00 94.38 273 GLU A CA 1
ATOM 2263 C C . GLU A 1 273 ? -14.180 -0.903 -6.280 1.00 94.38 273 GLU A C 1
ATOM 2265 O O . GLU A 1 273 ? -14.093 -1.271 -7.456 1.00 94.38 273 GLU A O 1
ATOM 2270 N N . PHE A 1 274 ? -13.132 -0.767 -5.455 1.00 93.38 274 PHE A N 1
ATOM 2271 C CA . PHE A 1 274 ? -11.723 -0.974 -5.796 1.00 93.38 274 PHE A CA 1
ATOM 2272 C C . PHE A 1 274 ? -11.389 -2.466 -5.923 1.00 93.38 274 PHE A C 1
ATOM 2274 O O . PHE A 1 274 ? -11.641 -3.251 -5.007 1.00 93.38 274 PHE A O 1
ATOM 2281 N N . ASP A 1 275 ? -10.791 -2.834 -7.053 1.00 92.19 275 ASP A N 1
ATOM 2282 C CA . ASP A 1 275 ? -10.557 -4.212 -7.492 1.00 92.19 275 ASP A CA 1
ATOM 2283 C C . ASP A 1 275 ? -9.284 -4.241 -8.355 1.00 92.19 275 ASP A C 1
ATOM 2285 O O . ASP A 1 275 ? -9.025 -3.283 -9.088 1.00 92.19 275 ASP A O 1
ATOM 2289 N N . PHE A 1 276 ? -8.500 -5.319 -8.302 1.00 87.44 276 PHE A N 1
ATOM 2290 C CA . PHE A 1 276 ? -7.282 -5.468 -9.110 1.00 87.44 276 PHE A CA 1
ATOM 2291 C C . PHE A 1 276 ? -7.550 -5.448 -10.616 1.00 87.44 276 PHE A C 1
ATOM 2293 O O . PHE A 1 276 ? -6.662 -5.103 -11.394 1.00 87.44 276 PHE A O 1
ATOM 2300 N N . ASN A 1 277 ? -8.768 -5.807 -11.026 1.00 79.94 277 ASN A N 1
ATOM 2301 C CA . ASN A 1 277 ? -9.166 -5.881 -12.432 1.00 79.94 277 ASN A CA 1
ATOM 2302 C C . ASN A 1 277 ? -9.819 -4.595 -12.961 1.00 79.94 277 ASN A C 1
ATOM 2304 O O . ASN A 1 277 ? -10.199 -4.542 -14.128 1.00 79.94 277 ASN A O 1
ATOM 2308 N N . LYS A 1 278 ? -9.993 -3.565 -12.125 1.00 69.19 278 LYS A N 1
ATOM 2309 C CA . LYS A 1 278 ? -10.558 -2.277 -12.546 1.00 69.19 278 LYS A CA 1
ATOM 2310 C C . LYS A 1 278 ? -9.470 -1.225 -12.604 1.00 69.19 278 LYS A C 1
ATOM 2312 O O . LYS A 1 278 ? -8.791 -1.001 -11.608 1.00 69.19 278 LYS A O 1
ATOM 2317 N N . GLU A 1 279 ? -9.331 -0.549 -13.736 1.00 61.91 279 GLU A N 1
ATOM 2318 C CA . GLU A 1 279 ? -8.429 0.595 -13.837 1.00 61.91 279 GLU A CA 1
ATOM 2319 C C . GLU A 1 279 ? -8.860 1.697 -12.862 1.00 61.91 279 GLU A C 1
ATOM 2321 O O . GLU A 1 279 ? -9.971 2.227 -12.935 1.00 61.91 279 GLU A O 1
ATOM 2326 N N . ILE A 1 280 ? -7.967 2.052 -11.937 1.00 60.06 280 ILE A N 1
ATOM 2327 C CA . ILE A 1 280 ? -8.046 3.338 -11.253 1.00 60.06 280 ILE A CA 1
ATOM 2328 C C . ILE A 1 280 ? -7.406 4.325 -12.213 1.00 60.06 280 ILE A C 1
ATOM 2330 O O . ILE A 1 280 ? -6.193 4.485 -12.198 1.00 60.06 280 ILE A O 1
ATOM 2334 N N . ILE A 1 281 ? -8.204 4.949 -13.072 1.00 48.81 281 ILE A N 1
ATOM 2335 C CA . ILE A 1 281 ? -7.714 6.056 -13.892 1.00 48.81 281 ILE A CA 1
ATOM 2336 C C . ILE A 1 281 ? -7.545 7.243 -12.933 1.00 48.81 281 ILE A C 1
ATOM 2338 O O . ILE A 1 281 ? -8.559 7.741 -12.421 1.00 48.81 281 ILE A O 1
ATOM 2342 N N . PRO A 1 282 ? -6.310 7.687 -12.617 1.00 46.78 282 PRO A N 1
ATOM 2343 C CA . PRO A 1 282 ? -6.126 8.911 -11.857 1.00 46.78 282 PRO A CA 1
ATOM 2344 C C . PRO A 1 282 ? -6.776 10.025 -12.671 1.00 46.78 282 PRO A C 1
ATOM 2346 O O . PRO A 1 282 ? -6.524 10.144 -13.870 1.00 46.78 282 PRO A O 1
ATOM 2349 N N . LYS A 1 283 ? -7.645 10.827 -12.054 1.00 36.38 283 LYS A N 1
ATOM 2350 C CA . LYS A 1 283 ? -8.170 12.009 -12.738 1.00 36.38 283 LYS A CA 1
ATOM 2351 C C . LYS A 1 283 ? -7.022 13.002 -12.871 1.00 36.38 283 LYS A C 1
ATOM 2353 O O . LYS A 1 283 ? -6.777 13.778 -11.951 1.00 36.38 283 LYS A O 1
ATOM 2358 N N . THR A 1 284 ? -6.312 12.955 -13.990 1.00 36.91 284 THR A N 1
ATOM 2359 C CA . THR A 1 284 ? -5.432 14.039 -14.408 1.00 36.91 284 THR A CA 1
ATOM 2360 C C . THR A 1 284 ? -6.292 15.293 -14.552 1.00 36.91 284 THR A C 1
ATOM 2362 O O . THR A 1 284 ? -7.331 15.283 -15.216 1.00 36.91 284 THR A O 1
ATOM 2365 N N . LYS A 1 285 ? -5.923 16.336 -13.806 1.00 31.62 285 LYS A N 1
ATOM 2366 C CA . LYS A 1 285 ? -6.450 17.688 -13.995 1.00 31.62 285 LYS A CA 1
ATOM 2367 C C . LYS A 1 285 ? -5.706 18.366 -15.130 1.00 31.62 285 LYS A C 1
ATOM 2369 O O . LYS A 1 285 ? -4.478 18.149 -15.212 1.00 31.62 285 LYS A O 1
#

Mean predicted aligned error: 8.73 Å

Nearest PDB structures (foldseek):
  3ldy-assembly1_A  TM=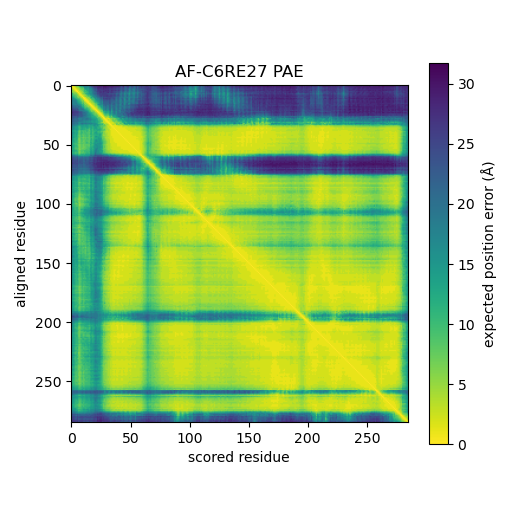7.530E-01  e=9.712E-04  Aquipseudomonas alcaligenes

Organism: NCBI:txid553219

Solvent-accessible surface area (backbone atoms only — not comparable to full-atom values): 16937 Å² total; per-residue (Å²): 144,63,74,77,76,57,75,65,69,67,67,50,68,74,51,69,76,71,72,74,88,87,73,96,67,95,66,55,74,67,59,48,50,56,50,53,50,51,53,46,49,54,55,21,50,53,49,48,53,54,53,48,45,58,58,41,46,71,66,74,72,74,77,57,100,76,78,76,67,77,66,62,73,84,60,54,68,68,54,52,48,55,52,56,71,74,56,76,82,46,54,70,63,32,47,45,44,63,68,41,61,72,66,51,53,66,93,39,92,81,28,60,48,78,50,97,94,41,75,43,43,49,51,57,43,51,48,46,43,49,45,43,69,65,39,90,58,36,64,61,46,49,57,52,48,51,62,59,40,53,59,56,40,43,73,49,36,33,69,68,59,49,51,61,47,66,69,54,57,42,13,48,63,40,26,59,33,48,70,56,47,48,52,36,48,78,67,69,70,57,86,75,92,43,72,93,83,43,69,72,53,72,40,87,37,52,51,52,56,71,47,51,67,26,62,86,31,44,46,36,22,33,43,69,58,48,67,70,34,53,81,80,38,30,39,43,73,34,44,70,58,26,51,54,53,28,52,54,48,44,54,55,40,53,76,70,65,55,84,68,84,73,71,83,58,44,83,48,74,69,54,51,73,42,42,76,89,52,84,81,74,74,83,80,127

pLDDT: mean 82.07, std 19.27, range [31.62, 98.62]

Radius of gyration: 21.82 Å; Cα contacts (8 Å, |Δi|>4): 293; chains: 1; bounding box: 52×45×64 Å

Foldseek 3Di:
DPPVVCLCVLVCLLVVVVPPDPDDDDDDPVRVLVVVLVVQLSVLLSLLVVLLLLQCLQVQDPDDPVRDDQLPPPPDLVNVLVSSVPDFDWLVSLCCCPVQLVPFDLPDPPSWDDDPNDIDHSVSSVVSSVSCSPDPCNVVSSVVNSVVSVVVQCQFANSVLSVVQVPDQAAQAQGDGLVLLVVCVVVVNDDDPCVVPFQSGWDKAFLQNSHGDGSVRIHTHGPVLRVVCDNPHHSLRCNVVSNVVLVVSQVSCVVSVNPDDRRPDGPDPCSNVTDSPDIPPRPRD